Protein AF-A0A9W9YID2-F1 (afdb_monomer_lite)

Sequence (248 aa):
MGIVCSVDVNECVNVNECSGNGVCIDRINGFTCDETKSNFGCTIRVDKQFHPDFNDITSPFAVAFSSGVKRILRKYLVKVLWWFIKIIITRLFNGSVGIDFDMVFQPTSNVSNSSIVQVLKAGNGSKELEYLSIVGDISVTEQLPVTAQTTSPSPSSTAAPEESGKLETWVMVLIAAGGVVLVLLAIIVVLALKYRREIRSAKETLPFDDYWEMMAFNSGEMRAHLENVNGQGTNENGAAVRTHVRHA

Radius of gyration: 28.23 Å; chains: 1; bounding box: 62×52×93 Å

Structure (mmCIF, N/CA/C/O backbone):
data_AF-A0A9W9YID2-F1
#
_entry.id   AF-A0A9W9YID2-F1
#
loop_
_atom_site.group_PDB
_atom_site.id
_atom_site.type_symbol
_atom_site.label_atom_id
_atom_site.label_alt_id
_atom_site.label_comp_id
_atom_site.label_asym_id
_atom_site.label_entity_id
_atom_site.label_seq_id
_atom_site.pdbx_PDB_ins_code
_atom_site.Cartn_x
_atom_site.Cartn_y
_atom_site.Cartn_z
_atom_site.occupancy
_atom_site.B_iso_or_equiv
_atom_site.auth_seq_id
_atom_site.auth_comp_id
_atom_site.auth_asym_id
_atom_site.auth_atom_id
_atom_site.pdbx_PDB_model_num
ATOM 1 N N . MET A 1 1 ? 39.620 16.780 1.635 1.00 39.12 1 MET A N 1
ATOM 2 C CA . MET A 1 1 ? 38.580 16.324 2.578 1.00 39.12 1 MET A CA 1
ATOM 3 C C . MET A 1 1 ? 37.337 16.043 1.750 1.00 39.12 1 MET A C 1
ATOM 5 O O . MET A 1 1 ? 36.720 16.989 1.282 1.00 39.12 1 MET A O 1
ATOM 9 N N . GLY A 1 2 ? 37.065 14.777 1.431 1.00 45.66 2 GLY A N 1
ATOM 10 C CA . GLY A 1 2 ? 35.845 14.395 0.720 1.00 45.66 2 GLY A CA 1
ATOM 11 C C . GLY A 1 2 ? 34.726 14.225 1.737 1.00 45.66 2 GLY A C 1
ATOM 12 O O . GLY A 1 2 ? 34.886 13.454 2.680 1.00 45.66 2 GLY A O 1
ATOM 13 N N . ILE A 1 3 ? 33.631 14.962 1.579 1.00 49.38 3 ILE A N 1
ATOM 14 C CA . ILE A 1 3 ? 32.390 14.654 2.285 1.00 49.38 3 ILE A CA 1
ATOM 15 C C . ILE A 1 3 ? 31.875 13.388 1.606 1.00 49.38 3 ILE A C 1
ATOM 17 O O . ILE A 1 3 ? 31.403 13.441 0.473 1.00 49.38 3 ILE A O 1
ATOM 21 N N . VAL A 1 4 ? 32.045 12.237 2.253 1.00 55.75 4 VAL A N 1
ATOM 22 C CA . VAL A 1 4 ? 31.281 11.051 1.872 1.00 55.75 4 VAL A CA 1
ATOM 23 C C . VAL A 1 4 ? 29.855 11.368 2.294 1.00 55.75 4 VAL A C 1
ATOM 25 O O . VAL A 1 4 ? 29.503 11.240 3.463 1.00 55.75 4 VAL A O 1
ATOM 28 N N . CYS A 1 5 ? 29.051 11.877 1.363 1.00 59.28 5 CYS A N 1
ATOM 29 C CA . CYS A 1 5 ? 27.610 11.810 1.516 1.00 59.28 5 CYS A CA 1
ATOM 30 C C . CYS A 1 5 ? 27.280 10.322 1.435 1.00 59.28 5 CYS A C 1
ATOM 32 O O . CYS A 1 5 ? 27.154 9.782 0.336 1.00 59.28 5 CYS A O 1
ATOM 34 N N . SER A 1 6 ? 27.222 9.642 2.583 1.00 55.25 6 SER A N 1
ATOM 35 C CA . SER A 1 6 ? 26.460 8.403 2.664 1.00 55.25 6 SER A CA 1
ATOM 36 C C . SER A 1 6 ? 25.067 8.782 2.192 1.00 55.25 6 SER A C 1
ATOM 38 O O . SER A 1 6 ? 24.390 9.590 2.827 1.00 55.25 6 SER A O 1
ATOM 40 N N . VAL A 1 7 ? 24.704 8.322 0.998 1.00 58.34 7 VAL A N 1
ATOM 41 C CA . VAL A 1 7 ? 23.311 8.344 0.579 1.00 58.34 7 VAL A CA 1
ATOM 42 C C . VAL A 1 7 ? 22.549 7.612 1.669 1.00 58.34 7 VAL A C 1
ATOM 44 O O . VAL A 1 7 ? 22.951 6.517 2.054 1.00 58.34 7 VAL A O 1
ATOM 47 N N . ASP A 1 8 ? 21.536 8.269 2.219 1.00 62.22 8 ASP A N 1
ATOM 48 C CA . ASP A 1 8 ? 20.596 7.652 3.145 1.00 62.22 8 ASP A CA 1
ATOM 49 C C . ASP A 1 8 ? 19.952 6.485 2.387 1.00 62.22 8 ASP A C 1
ATOM 51 O O . ASP A 1 8 ? 19.185 6.685 1.439 1.00 62.22 8 ASP A O 1
ATOM 55 N N . VAL A 1 9 ? 20.423 5.273 2.672 1.00 65.50 9 VAL A N 1
ATOM 56 C CA . VAL A 1 9 ? 19.950 4.052 2.031 1.00 65.50 9 VAL A CA 1
ATOM 57 C C . VAL A 1 9 ? 18.787 3.606 2.877 1.00 65.50 9 VAL A C 1
ATOM 59 O O . VAL A 1 9 ? 18.989 3.292 4.036 1.00 65.50 9 VAL A O 1
ATOM 62 N N . ASN A 1 10 ? 17.595 3.534 2.296 1.00 66.06 10 ASN A N 1
ATOM 63 C CA . ASN A 1 10 ? 16.451 3.037 3.040 1.00 66.06 10 ASN A CA 1
ATOM 64 C C . ASN A 1 10 ? 16.661 1.556 3.397 1.00 66.06 10 ASN A C 1
ATOM 66 O O . ASN A 1 10 ? 16.405 0.668 2.572 1.00 66.06 10 ASN A O 1
ATOM 70 N N . GLU A 1 11 ? 17.129 1.275 4.614 1.00 76.12 11 GLU A N 1
ATOM 71 C CA . GLU A 1 11 ? 17.438 -0.091 5.032 1.00 76.12 11 GLU A CA 1
ATOM 72 C C . GLU A 1 11 ? 16.165 -0.933 5.172 1.00 76.12 11 GLU A C 1
ATOM 74 O O . GLU A 1 11 ? 16.212 -2.152 4.994 1.00 76.12 11 GLU A O 1
ATOM 79 N N . CYS A 1 12 ? 15.000 -0.298 5.348 1.00 75.06 12 CYS A N 1
ATOM 80 C CA . CYS A 1 12 ? 13.709 -0.985 5.374 1.00 75.06 12 CYS A CA 1
ATOM 81 C C . CYS A 1 12 ? 13.311 -1.626 4.033 1.00 75.06 12 CYS A C 1
ATOM 83 O O . CYS A 1 12 ? 12.344 -2.379 3.999 1.00 75.06 12 CYS A O 1
ATOM 85 N N . VAL A 1 13 ? 14.025 -1.366 2.929 1.00 65.19 13 VAL A N 1
ATOM 86 C CA . VAL A 1 13 ? 13.795 -2.074 1.651 1.00 65.19 13 VAL A CA 1
ATOM 87 C C . VAL A 1 13 ? 14.299 -3.520 1.711 1.00 65.19 13 VAL A C 1
ATOM 89 O O . VAL A 1 13 ? 13.714 -4.399 1.085 1.00 65.19 13 VAL A O 1
ATOM 92 N N . ASN A 1 14 ? 15.374 -3.770 2.465 1.00 60.16 14 ASN A N 1
ATOM 93 C CA . ASN A 1 14 ? 16.002 -5.092 2.574 1.00 60.16 14 ASN A CA 1
ATOM 94 C C . ASN A 1 14 ? 15.794 -5.739 3.953 1.00 60.16 14 ASN A C 1
ATOM 96 O O . ASN A 1 14 ? 16.052 -6.930 4.120 1.00 60.16 14 ASN A O 1
ATOM 100 N N . VAL A 1 15 ? 15.322 -4.973 4.939 1.00 65.06 15 VAL A N 1
ATOM 101 C CA . VAL A 1 15 ? 14.886 -5.488 6.239 1.00 65.06 15 VAL A CA 1
ATOM 102 C C . VAL A 1 15 ? 13.440 -5.954 6.105 1.00 65.06 15 VAL A C 1
ATOM 104 O O . VAL A 1 15 ? 12.504 -5.169 6.209 1.00 65.06 15 VAL A O 1
ATOM 107 N N . ASN A 1 16 ? 13.270 -7.252 5.870 1.00 56.03 16 ASN A N 1
ATOM 108 C CA . ASN A 1 16 ? 11.950 -7.881 5.837 1.00 56.03 16 ASN A CA 1
ATOM 109 C C . ASN A 1 16 ? 11.360 -8.079 7.244 1.00 56.03 16 ASN A C 1
ATOM 111 O O . ASN A 1 16 ? 10.163 -8.291 7.380 1.00 56.03 16 ASN A O 1
ATOM 115 N N . GLU A 1 17 ? 12.186 -8.038 8.298 1.00 62.03 17 GLU A N 1
ATOM 116 C CA . GLU A 1 17 ? 11.791 -8.580 9.597 1.00 62.03 17 GLU A CA 1
ATOM 117 C C . GLU A 1 17 ? 12.248 -7.722 10.780 1.00 62.03 17 GLU A C 1
ATOM 119 O O . GLU A 1 17 ? 13.309 -7.927 11.370 1.00 62.03 17 GLU A O 1
ATOM 124 N N . CYS A 1 18 ? 11.394 -6.781 11.183 1.00 67.19 18 CYS A N 1
ATOM 125 C CA . CYS A 1 18 ? 11.362 -6.381 12.586 1.00 67.19 18 CYS A CA 1
ATOM 126 C C . CYS A 1 18 ? 10.920 -7.576 13.438 1.00 67.19 18 CYS A C 1
ATOM 128 O O . CYS A 1 18 ? 10.049 -8.332 13.014 1.00 67.19 18 CYS A O 1
ATOM 130 N N . SER A 1 19 ? 11.503 -7.764 14.626 1.00 64.75 19 SER A N 1
ATOM 131 C CA . SER A 1 19 ? 11.071 -8.825 15.544 1.00 64.75 19 SER A CA 1
ATOM 132 C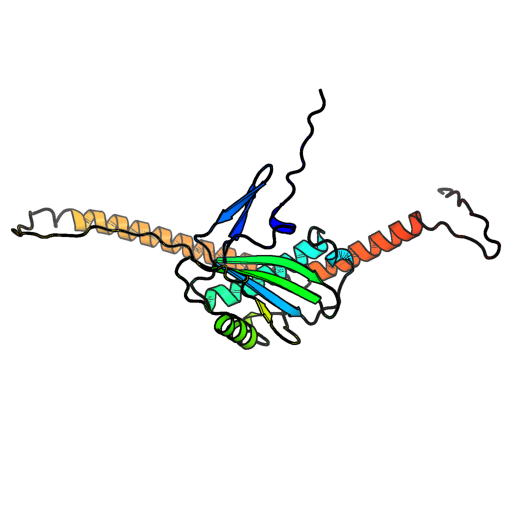 C . SER A 1 19 ? 9.562 -8.703 15.821 1.00 64.75 19 SER A C 1
ATOM 134 O O . SER A 1 19 ? 9.099 -7.665 16.291 1.00 64.75 19 SER A O 1
ATOM 136 N N . GLY A 1 20 ? 8.789 -9.751 15.514 1.00 64.62 20 GLY A N 1
ATOM 137 C CA . GLY A 1 20 ? 7.320 -9.733 15.591 1.00 64.62 20 GLY A CA 1
ATOM 138 C C . GLY A 1 20 ? 6.646 -8.994 14.422 1.00 64.62 20 GLY A C 1
ATOM 139 O O . GLY A 1 20 ? 7.200 -8.911 13.333 1.00 64.62 20 GLY A O 1
ATOM 140 N N . ASN A 1 21 ? 5.450 -8.436 14.650 1.00 67.12 21 ASN A N 1
ATOM 141 C CA . ASN A 1 21 ? 4.707 -7.651 13.646 1.00 67.12 21 ASN A CA 1
ATOM 142 C C . ASN A 1 21 ? 5.094 -6.152 13.675 1.00 67.12 21 ASN A C 1
ATOM 144 O O . ASN A 1 21 ? 4.271 -5.285 13.393 1.00 67.12 21 ASN A O 1
ATOM 148 N N . GLY A 1 22 ? 6.313 -5.810 14.103 1.00 72.12 22 GLY A N 1
ATOM 149 C CA . GLY A 1 22 ? 6.748 -4.417 14.248 1.00 72.12 22 GLY A CA 1
ATOM 150 C C . GLY A 1 22 ? 6.938 -3.696 12.908 1.00 72.12 22 GLY A C 1
ATOM 151 O O . GLY A 1 22 ? 7.185 -4.308 11.873 1.00 72.12 22 GLY A O 1
ATOM 152 N N . VAL A 1 23 ? 6.874 -2.362 12.916 1.00 80.75 23 VAL A N 1
ATOM 153 C CA . VAL A 1 23 ? 7.066 -1.549 11.699 1.00 80.75 23 VAL A CA 1
ATOM 154 C C . VAL A 1 23 ? 8.505 -1.052 11.600 1.00 80.75 23 VAL A C 1
ATOM 156 O O . VAL A 1 23 ? 8.972 -0.361 12.505 1.00 80.75 23 VAL A O 1
ATOM 159 N N . CYS A 1 24 ? 9.177 -1.317 10.477 1.00 81.06 24 CYS A N 1
ATOM 160 C CA . CYS A 1 24 ? 10.496 -0.747 10.198 1.00 81.06 24 CYS A CA 1
ATOM 161 C C . CYS A 1 24 ? 10.407 0.773 9.974 1.00 81.06 24 CYS A C 1
ATOM 163 O O . CYS A 1 24 ? 9.575 1.273 9.208 1.00 81.06 24 CYS A O 1
ATOM 165 N N . ILE A 1 25 ? 11.263 1.510 10.677 1.00 80.31 25 ILE A N 1
ATOM 166 C CA . ILE A 1 25 ? 11.462 2.951 10.562 1.00 80.31 25 ILE A CA 1
ATOM 167 C C . ILE A 1 25 ? 12.900 3.183 10.116 1.00 80.31 25 ILE A C 1
ATOM 169 O O . ILE A 1 25 ? 13.837 2.907 10.864 1.00 80.31 25 ILE A O 1
ATOM 173 N N . ASP A 1 26 ? 13.033 3.728 8.915 1.00 79.06 26 ASP A N 1
ATOM 174 C CA . ASP A 1 26 ? 14.296 4.155 8.330 1.00 79.06 26 ASP A CA 1
ATOM 175 C C . ASP A 1 26 ? 14.907 5.324 9.121 1.00 79.06 26 ASP A C 1
ATOM 177 O O . ASP A 1 26 ? 14.184 6.222 9.581 1.00 79.06 26 ASP A O 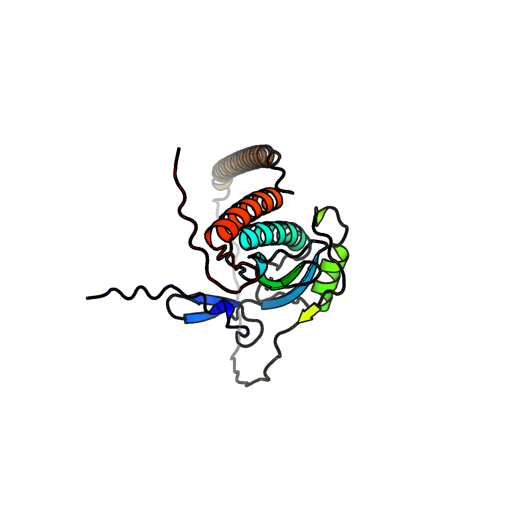1
ATOM 181 N N . ARG A 1 27 ? 16.225 5.311 9.321 1.00 78.44 27 ARG A N 1
ATOM 182 C CA . ARG A 1 27 ? 16.985 6.385 9.969 1.00 78.44 27 ARG A CA 1
ATOM 183 C C . ARG A 1 27 ? 18.299 6.599 9.227 1.00 78.44 27 ARG A C 1
ATOM 185 O O . ARG A 1 27 ? 18.831 5.724 8.568 1.00 78.44 27 ARG A O 1
ATOM 192 N N . ILE A 1 28 ? 18.901 7.756 9.479 1.00 76.75 28 ILE A N 1
ATOM 193 C CA . ILE A 1 28 ? 20.242 8.055 8.984 1.00 76.75 28 ILE A CA 1
ATOM 194 C C . ILE A 1 28 ? 21.234 7.019 9.543 1.00 76.75 28 ILE A C 1
ATOM 196 O O . ILE A 1 28 ? 21.504 7.013 10.749 1.00 76.75 28 ILE A O 1
ATOM 200 N N . ASN A 1 29 ? 21.809 6.204 8.653 1.00 66.31 29 ASN A N 1
ATOM 201 C CA . ASN A 1 29 ? 22.739 5.103 8.941 1.00 66.31 29 ASN A CA 1
ATOM 202 C C . ASN A 1 29 ? 22.137 3.925 9.742 1.00 66.31 29 ASN A C 1
ATOM 204 O O . ASN A 1 29 ? 22.824 3.363 10.605 1.00 66.31 29 ASN A O 1
ATOM 208 N N . GLY A 1 30 ? 20.880 3.547 9.500 1.00 71.88 30 GLY A N 1
ATOM 209 C CA . GLY A 1 30 ? 20.303 2.319 10.048 1.00 71.88 30 GLY A CA 1
ATOM 210 C C . GLY A 1 30 ? 18.792 2.382 10.246 1.00 71.88 30 GLY A C 1
ATOM 211 O O . GLY A 1 30 ? 18.142 3.374 9.969 1.00 71.88 30 GLY A O 1
ATOM 212 N N . PHE A 1 31 ? 18.209 1.345 10.846 1.00 81.88 31 PHE A N 1
ATOM 213 C CA . PHE A 1 31 ? 16.760 1.269 11.054 1.00 81.88 31 PHE A CA 1
ATOM 214 C C . PHE A 1 31 ? 16.381 1.097 12.530 1.00 81.88 31 PHE A C 1
ATOM 216 O O . PHE A 1 31 ? 17.193 0.768 13.396 1.00 81.88 31 PHE A O 1
ATOM 223 N N . THR A 1 32 ? 15.114 1.340 12.853 1.00 81.44 32 THR A N 1
ATOM 224 C CA . THR A 1 32 ? 14.510 1.008 14.151 1.00 81.44 32 THR A CA 1
ATOM 225 C C . THR A 1 32 ? 13.176 0.321 13.938 1.00 81.44 32 THR A C 1
ATOM 227 O O . THR A 1 32 ? 12.448 0.659 13.012 1.00 81.44 32 THR A O 1
ATOM 230 N N . CYS A 1 33 ? 12.828 -0.605 14.824 1.00 81.94 33 CYS A N 1
ATOM 231 C CA . CYS A 1 33 ? 11.531 -1.263 14.815 1.00 81.94 33 CYS A CA 1
ATOM 232 C C . CYS A 1 33 ? 10.574 -0.596 15.798 1.00 81.94 33 CYS A C 1
ATOM 234 O O . CYS A 1 33 ? 10.897 -0.397 16.967 1.00 81.94 33 CYS A O 1
ATOM 236 N N . ASP A 1 34 ? 9.392 -0.239 15.311 1.00 82.25 34 ASP A N 1
ATOM 237 C CA . ASP A 1 34 ? 8.289 0.240 16.130 1.00 82.25 34 ASP A CA 1
ATOM 238 C C . ASP A 1 34 ? 7.355 -0.924 16.458 1.00 82.25 34 ASP A C 1
ATOM 240 O O . ASP A 1 34 ? 6.473 -1.285 15.675 1.00 82.25 34 ASP A O 1
ATOM 244 N N . GLU A 1 35 ? 7.584 -1.509 17.630 1.00 78.00 35 GLU A N 1
ATOM 245 C CA . GLU A 1 35 ? 6.819 -2.631 18.184 1.00 78.00 35 GLU A CA 1
ATOM 246 C C . GLU A 1 35 ? 5.439 -2.202 18.708 1.00 78.00 35 GLU A C 1
ATOM 248 O O . GLU A 1 35 ? 4.601 -3.040 19.030 1.00 78.00 35 GLU A O 1
ATOM 253 N N . THR A 1 36 ? 5.154 -0.894 18.760 1.00 79.12 36 THR A N 1
ATOM 254 C CA . THR A 1 36 ? 3.819 -0.383 19.108 1.00 79.12 36 THR A CA 1
ATOM 255 C C . THR A 1 36 ? 2.861 -0.410 17.919 1.00 79.12 36 THR A C 1
ATOM 257 O O . THR A 1 36 ? 1.772 0.148 17.979 1.00 79.12 36 THR A O 1
ATOM 260 N N . LYS A 1 37 ? 3.244 -1.021 16.802 1.00 83.19 37 LYS A N 1
ATOM 261 C CA . LYS A 1 37 ? 2.409 -1.158 15.611 1.00 83.19 37 LYS A CA 1
ATOM 262 C C . LYS A 1 37 ? 2.436 -2.597 15.139 1.00 83.19 37 LYS A C 1
ATOM 264 O O . LYS A 1 37 ? 3.350 -3.345 15.465 1.00 83.19 37 LYS A O 1
ATOM 269 N N . SER A 1 38 ? 1.426 -2.948 14.354 1.00 82.94 38 SER A N 1
ATOM 270 C CA . SER A 1 38 ? 1.342 -4.249 13.697 1.00 82.94 38 SER A CA 1
ATOM 271 C C . SER A 1 38 ? 1.372 -4.066 12.183 1.00 82.94 38 SER A C 1
ATOM 273 O O . SER A 1 38 ? 0.568 -3.287 11.661 1.00 82.94 38 SER A O 1
ATOM 275 N N . ASN A 1 39 ? 2.281 -4.745 11.483 1.00 85.12 39 ASN A N 1
ATOM 276 C CA . ASN A 1 39 ? 2.303 -4.859 10.027 1.00 85.12 39 ASN A CA 1
ATOM 277 C C . ASN A 1 39 ? 1.778 -6.234 9.583 1.00 85.12 39 ASN A C 1
ATOM 279 O O . ASN A 1 39 ? 2.005 -7.247 10.235 1.00 85.12 39 ASN A O 1
ATOM 283 N N . PHE A 1 40 ? 1.062 -6.259 8.463 1.00 86.56 40 PHE A N 1
ATOM 284 C CA . PHE A 1 40 ? 0.636 -7.492 7.804 1.00 86.56 40 PHE A CA 1
ATOM 285 C C . PHE A 1 40 ? 1.037 -7.426 6.338 1.00 86.56 40 PHE A C 1
ATOM 287 O O . PHE A 1 40 ? 0.549 -6.551 5.611 1.00 86.56 40 PHE A O 1
ATOM 294 N N . GLY A 1 41 ? 1.900 -8.351 5.920 1.00 87.69 41 GLY A N 1
ATOM 295 C CA . GLY A 1 41 ? 2.333 -8.471 4.536 1.00 87.69 41 GLY A CA 1
ATOM 296 C C . GLY A 1 41 ? 1.197 -9.010 3.679 1.00 87.69 41 GLY A C 1
ATOM 297 O O . GLY A 1 41 ? 0.642 -10.073 3.955 1.00 87.69 41 GLY A O 1
ATOM 298 N N . CYS A 1 42 ? 0.828 -8.263 2.649 1.00 90.00 42 CYS A N 1
ATOM 299 C CA . CYS A 1 42 ? -0.258 -8.581 1.739 1.00 90.00 42 CYS A CA 1
ATOM 300 C C . CYS A 1 42 ? 0.271 -8.668 0.311 1.00 90.00 42 CYS A C 1
ATOM 302 O O . CYS A 1 42 ? 1.023 -7.806 -0.139 1.00 90.00 42 CYS A O 1
ATOM 304 N N . THR A 1 43 ? -0.205 -9.664 -0.427 1.00 92.31 43 THR A N 1
ATOM 305 C CA . THR A 1 43 ? 0.067 -9.808 -1.856 1.00 92.31 43 THR A CA 1
ATOM 306 C C . THR A 1 43 ? -1.250 -9.829 -2.615 1.00 92.31 43 THR A C 1
ATOM 308 O O . THR A 1 43 ? -2.123 -10.660 -2.344 1.00 92.31 43 THR A O 1
ATOM 311 N N . ILE A 1 44 ? -1.384 -8.929 -3.590 1.00 92.50 44 ILE A N 1
ATOM 312 C CA . ILE A 1 44 ? -2.493 -8.910 -4.554 1.00 92.50 44 ILE A CA 1
ATOM 313 C C . ILE A 1 44 ? -1.947 -8.868 -5.979 1.00 92.50 44 ILE A C 1
ATOM 315 O O . ILE A 1 44 ? -0.816 -8.446 -6.214 1.00 92.50 44 ILE A O 1
ATOM 319 N N . ARG A 1 45 ? -2.770 -9.257 -6.950 1.00 91.94 45 ARG A N 1
ATOM 320 C CA . ARG A 1 45 ? -2.534 -8.966 -8.367 1.00 91.94 45 ARG A CA 1
ATOM 321 C C . ARG A 1 45 ? -3.660 -8.107 -8.899 1.00 91.94 45 ARG A C 1
ATOM 323 O O . ARG A 1 45 ? -4.794 -8.241 -8.447 1.00 91.94 45 ARG A O 1
ATOM 330 N N . VAL A 1 46 ? -3.353 -7.237 -9.850 1.00 91.12 46 VAL A N 1
ATOM 331 C CA . VAL A 1 46 ? -4.351 -6.371 -10.483 1.00 91.12 46 VAL A CA 1
ATOM 332 C C . VAL A 1 46 ? -4.353 -6.542 -11.991 1.00 91.12 46 VAL A C 1
ATOM 334 O O . VAL A 1 46 ? -3.313 -6.847 -12.574 1.00 91.12 46 VAL A O 1
ATOM 337 N N . ASP A 1 47 ? -5.513 -6.342 -12.622 1.00 88.81 47 ASP A N 1
ATOM 338 C CA . ASP A 1 47 ? -5.682 -6.505 -14.073 1.00 88.81 47 ASP A CA 1
ATOM 339 C C . ASP A 1 47 ? -5.052 -5.335 -14.847 1.00 88.81 47 ASP A C 1
ATOM 341 O O . ASP A 1 47 ? -5.709 -4.384 -15.294 1.00 88.81 47 ASP A O 1
ATOM 345 N N . LYS A 1 48 ? -3.721 -5.350 -14.886 1.00 86.31 48 LYS A N 1
ATOM 346 C CA . LYS A 1 48 ? -2.865 -4.386 -15.570 1.00 86.31 48 LYS A CA 1
ATOM 347 C C . LYS A 1 48 ? -1.678 -5.112 -16.186 1.00 86.31 48 LYS A C 1
ATOM 349 O O . LYS A 1 48 ? -1.190 -6.108 -15.645 1.00 86.31 48 LYS A O 1
ATOM 354 N N . GLN A 1 49 ? -1.205 -4.575 -17.306 1.00 88.56 49 GLN A N 1
ATOM 355 C CA . GLN A 1 49 ? 0.010 -5.041 -17.964 1.00 88.56 49 GLN A CA 1
ATOM 356 C C . GLN A 1 49 ? 1.239 -4.590 -17.170 1.00 88.56 49 GLN A C 1
ATOM 358 O O . GLN A 1 49 ? 1.317 -3.445 -16.722 1.00 88.56 49 GLN A O 1
ATOM 363 N N . PHE A 1 50 ? 2.193 -5.499 -16.980 1.00 89.94 50 PHE A N 1
ATOM 364 C CA . PHE A 1 50 ? 3.427 -5.203 -16.263 1.00 89.94 50 PHE A CA 1
ATOM 365 C C . PHE A 1 50 ? 4.385 -4.376 -17.126 1.00 89.94 50 PHE A C 1
ATOM 367 O O . PHE A 1 50 ? 4.706 -4.764 -18.247 1.00 89.94 50 PHE A O 1
ATOM 374 N N . HIS A 1 51 ? 4.870 -3.259 -16.583 1.00 90.75 51 HIS A N 1
ATOM 375 C CA . HIS A 1 51 ? 5.857 -2.396 -17.229 1.00 90.75 51 HIS A CA 1
ATOM 376 C C . HIS A 1 51 ? 7.261 -2.660 -16.654 1.00 90.75 51 HIS A C 1
ATOM 378 O O . HIS A 1 51 ? 7.382 -2.810 -15.438 1.00 90.75 51 HIS A O 1
ATOM 384 N N . PRO A 1 52 ? 8.339 -2.676 -17.463 1.00 89.62 52 PRO A N 1
ATOM 385 C CA . PRO A 1 52 ? 9.698 -2.942 -16.974 1.00 89.62 52 PRO A CA 1
ATOM 386 C C . PRO A 1 52 ? 10.180 -1.954 -15.903 1.00 89.62 52 PRO A C 1
ATOM 388 O O . PRO A 1 52 ? 10.954 -2.346 -15.033 1.00 89.62 52 PRO A O 1
ATOM 391 N N . ASP A 1 53 ? 9.691 -0.710 -15.916 1.00 88.69 53 ASP A N 1
ATOM 392 C CA . ASP A 1 53 ? 10.032 0.299 -14.898 1.00 88.69 53 ASP A CA 1
ATOM 393 C C . ASP A 1 53 ? 9.533 -0.081 -13.491 1.00 88.69 53 ASP A C 1
ATOM 395 O O . ASP A 1 53 ? 9.991 0.485 -12.505 1.00 88.69 53 ASP A O 1
ATOM 399 N N . PHE A 1 54 ? 8.637 -1.066 -13.364 1.00 90.94 54 PHE A N 1
ATOM 400 C CA . PHE A 1 54 ? 8.239 -1.624 -12.070 1.00 90.94 54 PHE A CA 1
ATOM 401 C C . PHE A 1 54 ? 9.320 -2.481 -11.405 1.00 90.94 54 PHE A C 1
ATOM 403 O O . PHE A 1 54 ? 9.225 -2.722 -10.203 1.00 90.94 54 PHE A O 1
ATOM 410 N N . ASN A 1 55 ? 10.356 -2.903 -12.141 1.00 89.12 55 ASN A N 1
ATOM 411 C CA . ASN A 1 55 ? 11.515 -3.575 -11.546 1.00 89.12 55 ASN A CA 1
ATOM 412 C C . ASN A 1 55 ? 12.300 -2.647 -10.605 1.00 89.12 55 ASN A C 1
ATOM 414 O O . ASN A 1 55 ? 12.998 -3.129 -9.718 1.00 89.12 55 ASN A O 1
ATOM 418 N N . ASP A 1 56 ? 12.169 -1.332 -10.788 1.00 87.69 56 ASP A N 1
ATOM 419 C CA . ASP A 1 56 ? 12.654 -0.320 -9.860 1.00 87.69 56 ASP A CA 1
ATOM 420 C C . ASP A 1 56 ? 11.456 0.406 -9.238 1.00 87.69 56 ASP A C 1
ATOM 422 O O . ASP A 1 56 ? 10.864 1.307 -9.834 1.00 87.69 56 ASP A O 1
ATOM 426 N N . ILE A 1 57 ? 11.096 0.023 -8.009 1.00 84.75 57 ILE A N 1
ATOM 427 C CA . ILE A 1 57 ? 9.973 0.627 -7.277 1.00 84.75 57 ILE A CA 1
ATOM 428 C C . ILE A 1 57 ? 10.171 2.129 -7.003 1.00 84.75 57 ILE A C 1
ATOM 430 O O . ILE A 1 57 ? 9.201 2.840 -6.730 1.00 84.75 57 ILE A O 1
ATOM 434 N N . THR A 1 58 ? 11.410 2.622 -7.085 1.00 85.50 58 THR A N 1
ATOM 435 C CA . THR A 1 58 ? 11.742 4.040 -6.909 1.00 85.50 58 THR A CA 1
ATOM 436 C C . THR A 1 58 ? 11.618 4.845 -8.201 1.00 85.50 58 THR A C 1
ATOM 438 O O . THR A 1 58 ? 11.623 6.077 -8.151 1.00 85.50 58 THR A O 1
ATOM 441 N N . SER A 1 59 ? 11.435 4.180 -9.349 1.00 85.19 59 SER A N 1
ATOM 442 C CA . SER A 1 59 ? 11.254 4.857 -10.630 1.00 85.19 59 SER A CA 1
ATOM 443 C C . SER A 1 59 ? 10.030 5.787 -10.592 1.00 85.19 59 SER A C 1
ATOM 445 O O . SER A 1 59 ? 9.016 5.460 -9.961 1.00 85.19 59 SER A O 1
ATOM 447 N N . PRO A 1 60 ? 10.055 6.939 -11.291 1.00 85.25 60 PRO A N 1
ATOM 448 C CA . PRO A 1 60 ? 8.919 7.865 -11.311 1.00 85.25 60 PRO A CA 1
ATOM 449 C C . PRO A 1 60 ? 7.607 7.185 -11.723 1.00 85.25 60 PRO A C 1
ATOM 451 O O . PRO A 1 60 ? 6.541 7.478 -11.176 1.00 85.25 60 PRO A O 1
ATOM 454 N N . PHE A 1 61 ? 7.705 6.228 -12.648 1.00 84.12 61 PHE A N 1
ATOM 455 C CA . PHE A 1 61 ? 6.587 5.431 -13.124 1.00 84.12 61 PHE A CA 1
ATOM 456 C C . PHE A 1 61 ? 6.011 4.524 -12.027 1.00 84.12 61 PHE A C 1
ATOM 458 O O . PHE A 1 61 ? 4.811 4.579 -11.734 1.00 84.12 61 PHE A O 1
ATOM 465 N N . ALA A 1 62 ? 6.863 3.735 -11.363 1.00 86.19 62 ALA A N 1
ATOM 466 C CA . ALA A 1 62 ? 6.452 2.857 -10.273 1.00 86.19 62 ALA A CA 1
ATOM 467 C C . ALA A 1 62 ? 5.887 3.640 -9.081 1.00 86.19 62 ALA A C 1
ATOM 469 O O . ALA A 1 62 ? 4.889 3.222 -8.486 1.00 86.19 62 ALA A O 1
ATOM 470 N N . VAL A 1 63 ? 6.466 4.800 -8.760 1.00 85.38 63 VAL A N 1
ATOM 471 C CA . VAL A 1 63 ? 5.995 5.692 -7.692 1.00 85.38 63 VAL A CA 1
ATOM 472 C C . VAL A 1 63 ? 4.609 6.253 -8.008 1.00 85.38 63 VAL A C 1
ATOM 474 O O . VAL A 1 63 ? 3.738 6.252 -7.132 1.00 85.38 63 VAL A O 1
ATOM 477 N N . ALA A 1 64 ? 4.369 6.696 -9.245 1.00 86.25 64 ALA A N 1
ATOM 478 C CA . ALA A 1 64 ? 3.071 7.219 -9.663 1.00 86.25 64 ALA A CA 1
ATOM 479 C C . ALA A 1 64 ? 1.974 6.148 -9.584 1.00 86.25 64 ALA A C 1
ATOM 481 O O . ALA A 1 64 ? 0.928 6.380 -8.967 1.00 86.25 64 ALA A O 1
ATOM 482 N N . PHE A 1 65 ? 2.246 4.957 -10.122 1.00 89.44 65 PHE A N 1
ATOM 483 C CA . PHE A 1 65 ? 1.349 3.807 -10.022 1.00 89.44 65 PHE A CA 1
ATOM 484 C C . PHE A 1 65 ? 1.071 3.438 -8.555 1.00 89.44 65 PHE A C 1
ATOM 486 O O . PHE A 1 65 ? -0.082 3.386 -8.119 1.00 89.44 65 PHE A O 1
ATOM 493 N N . SER A 1 66 ? 2.131 3.280 -7.758 1.00 89.81 66 SER A N 1
ATOM 494 C CA . SER A 1 66 ? 2.057 2.952 -6.330 1.00 89.81 66 SER A CA 1
ATOM 495 C C . SER A 1 66 ? 1.249 3.977 -5.536 1.00 89.81 66 SER A C 1
ATOM 497 O O . SER A 1 66 ? 0.503 3.615 -4.628 1.00 89.81 66 SER A O 1
ATOM 499 N N . SER A 1 67 ? 1.374 5.265 -5.861 1.00 87.38 67 SER A N 1
ATOM 500 C CA . SER A 1 67 ? 0.608 6.342 -5.228 1.00 87.38 67 SER A CA 1
ATOM 501 C C . SER A 1 67 ? -0.890 6.220 -5.519 1.00 87.38 67 SER A C 1
ATOM 503 O O . SER A 1 67 ? -1.707 6.329 -4.599 1.00 87.38 67 SER A O 1
ATOM 505 N N . GLY A 1 68 ? -1.256 5.917 -6.770 1.00 88.31 68 GLY A N 1
ATOM 506 C CA . GLY A 1 68 ? -2.641 5.656 -7.168 1.00 88.31 68 GLY A CA 1
ATOM 507 C C . GLY A 1 68 ? -3.248 4.483 -6.397 1.00 88.31 68 GLY A C 1
ATOM 508 O O . GLY A 1 68 ? -4.277 4.640 -5.735 1.00 88.31 68 GLY A O 1
ATOM 509 N N . VAL A 1 69 ? -2.548 3.345 -6.377 1.00 90.94 69 VAL A N 1
ATOM 510 C CA . VAL A 1 69 ? -2.966 2.146 -5.633 1.00 90.94 69 VAL A CA 1
ATOM 511 C C . VAL A 1 69 ? -3.106 2.440 -4.135 1.00 90.94 69 VAL A C 1
ATOM 513 O O . VAL A 1 69 ? -4.156 2.169 -3.546 1.00 90.94 69 VAL A O 1
ATOM 516 N N . LYS A 1 70 ? -2.091 3.063 -3.513 1.00 90.12 70 LYS A N 1
ATOM 517 C CA . LYS A 1 70 ? -2.119 3.457 -2.092 1.00 90.12 70 LYS A CA 1
ATOM 518 C C . LYS A 1 70 ? -3.319 4.342 -1.781 1.00 90.12 70 LYS A C 1
ATOM 520 O O . LYS A 1 70 ? -3.953 4.160 -0.745 1.00 90.12 70 LYS A O 1
ATOM 525 N N . ARG A 1 71 ? -3.633 5.304 -2.652 1.00 89.31 71 ARG A N 1
ATOM 526 C CA . ARG A 1 71 ? -4.744 6.247 -2.469 1.00 89.31 71 ARG A CA 1
ATOM 527 C C . ARG A 1 71 ? -6.093 5.531 -2.462 1.00 89.31 71 ARG A C 1
ATOM 529 O O . ARG A 1 71 ? -6.888 5.776 -1.554 1.00 89.31 71 ARG A O 1
ATOM 536 N N . ILE A 1 72 ? -6.327 4.663 -3.443 1.00 89.19 72 ILE A N 1
ATOM 537 C CA . ILE A 1 72 ? -7.584 3.921 -3.598 1.00 89.19 72 ILE A CA 1
ATOM 538 C C . ILE A 1 72 ? -7.777 2.958 -2.432 1.00 89.19 72 ILE A C 1
ATOM 540 O O . ILE A 1 72 ? -8.773 3.046 -1.713 1.00 89.19 72 ILE A O 1
ATOM 544 N N . LEU A 1 73 ? -6.780 2.108 -2.173 1.00 90.94 73 LEU A N 1
ATOM 545 C CA . LEU A 1 73 ? -6.852 1.147 -1.079 1.00 90.94 73 LEU A CA 1
ATOM 546 C C . LEU A 1 73 ? -7.029 1.858 0.261 1.00 90.94 73 LEU A C 1
ATOM 548 O O . LEU A 1 73 ? -7.923 1.505 1.020 1.00 90.94 73 LEU A O 1
ATOM 552 N N . ARG A 1 74 ? -6.262 2.919 0.543 1.00 90.94 74 ARG A N 1
ATOM 553 C CA . ARG A 1 74 ? -6.425 3.694 1.781 1.00 90.94 74 ARG A CA 1
ATOM 554 C C . ARG A 1 74 ? -7.845 4.229 1.937 1.00 90.94 74 ARG A C 1
ATOM 556 O O . ARG A 1 74 ? -8.384 4.142 3.034 1.00 90.94 74 ARG A O 1
ATOM 563 N N . LYS A 1 75 ? -8.437 4.792 0.878 1.00 88.44 75 LYS A N 1
ATOM 564 C CA . LYS A 1 75 ? -9.795 5.364 0.903 1.00 88.44 75 LYS A CA 1
ATOM 565 C C . LYS A 1 75 ? -10.842 4.314 1.274 1.00 88.44 75 LYS A C 1
ATOM 567 O O . LYS A 1 75 ? -11.740 4.617 2.058 1.00 88.44 75 LYS A O 1
ATOM 572 N N . TYR A 1 76 ? -10.708 3.105 0.743 1.00 90.12 76 TYR A N 1
ATOM 573 C CA . TYR A 1 76 ? -11.567 1.981 1.092 1.00 90.12 76 TYR A CA 1
ATOM 574 C C . TYR A 1 76 ? -11.297 1.479 2.521 1.00 90.12 76 TYR A C 1
ATOM 576 O O . TYR A 1 76 ? -12.207 1.388 3.343 1.00 90.12 76 TYR A O 1
ATOM 584 N N . LEU A 1 77 ? -10.034 1.231 2.859 1.00 90.38 77 LEU A N 1
ATOM 585 C CA . LEU A 1 77 ? -9.643 0.583 4.108 1.00 90.38 77 LEU A CA 1
ATOM 586 C C . LEU A 1 77 ? -9.936 1.424 5.346 1.00 90.38 77 LEU A C 1
ATOM 588 O O . LEU A 1 77 ? -10.380 0.862 6.334 1.00 90.38 77 LEU A O 1
ATOM 592 N N . VAL A 1 78 ? -9.788 2.752 5.309 1.00 89.69 78 VAL A N 1
ATOM 593 C CA . VAL A 1 78 ? -10.160 3.595 6.467 1.00 89.69 78 VAL A CA 1
ATOM 594 C C . VAL A 1 78 ? -11.660 3.552 6.778 1.00 89.69 78 VAL A C 1
ATOM 596 O O . VAL A 1 78 ? -12.054 3.825 7.909 1.00 89.69 78 VAL A O 1
ATOM 599 N N . LYS A 1 79 ? -12.509 3.228 5.790 1.00 87.00 79 LYS A N 1
ATOM 600 C CA . LYS A 1 79 ? -13.958 3.087 5.999 1.00 87.00 79 LYS A CA 1
ATOM 601 C C . LYS A 1 79 ? -14.298 1.768 6.685 1.00 87.00 79 LYS A C 1
ATOM 603 O O . LYS A 1 79 ? -15.220 1.732 7.492 1.00 87.00 79 LYS A O 1
ATOM 608 N N . VAL A 1 80 ? -13.573 0.704 6.341 1.00 86.50 80 VAL A N 1
ATOM 609 C CA . VAL A 1 80 ? -13.880 -0.663 6.784 1.00 86.50 80 VAL A CA 1
ATOM 610 C C . VAL A 1 80 ? -13.073 -1.067 8.023 1.00 86.50 80 VAL A C 1
ATOM 612 O O . VAL A 1 80 ? -13.575 -1.785 8.880 1.00 86.50 80 VAL A O 1
ATOM 615 N N . LEU A 1 81 ? -11.840 -0.577 8.153 1.00 87.38 81 LEU A N 1
ATOM 616 C CA . LEU A 1 81 ? -10.893 -0.897 9.219 1.00 87.38 81 LEU A CA 1
ATOM 617 C C . LEU A 1 81 ? -10.503 0.382 9.970 1.00 87.38 81 LEU A C 1
ATOM 619 O O . LEU A 1 81 ? -9.636 1.136 9.539 1.00 87.38 81 LEU A O 1
ATOM 623 N N . TRP A 1 82 ? -11.108 0.625 11.133 1.00 82.19 82 TRP A N 1
ATOM 624 C CA . TRP A 1 82 ? -10.849 1.844 11.919 1.00 82.19 82 TRP A CA 1
ATOM 625 C C . TRP A 1 82 ? -9.422 1.951 12.470 1.00 82.19 82 TRP A C 1
ATOM 627 O O . TRP A 1 82 ? -8.908 3.052 12.651 1.00 82.19 82 TRP A O 1
ATOM 637 N N . TRP A 1 83 ? -8.770 0.817 12.719 1.00 84.00 83 TRP A N 1
ATOM 638 C CA . TRP A 1 83 ? -7.412 0.761 13.269 1.00 84.00 83 TRP A CA 1
ATOM 639 C C . TRP A 1 83 ? -6.317 0.880 12.207 1.00 84.00 83 TRP A C 1
ATOM 641 O O . TRP A 1 83 ? -5.135 0.889 12.545 1.00 84.00 83 TRP A O 1
ATOM 651 N N . PHE A 1 84 ? -6.701 0.942 10.932 1.00 89.06 84 PHE A N 1
ATOM 652 C CA . PHE A 1 84 ? -5.778 1.053 9.817 1.00 89.06 84 PHE A CA 1
ATOM 653 C C . PHE A 1 84 ? -5.080 2.419 9.818 1.00 89.06 84 PHE A C 1
ATOM 655 O O . PHE A 1 84 ? -5.722 3.468 9.889 1.00 89.06 84 PHE A O 1
ATOM 662 N N . ILE A 1 85 ? -3.753 2.408 9.698 1.00 86.62 85 ILE A N 1
ATOM 663 C CA . ILE A 1 85 ? -2.921 3.614 9.683 1.00 86.62 85 ILE A CA 1
ATOM 664 C C . ILE A 1 85 ? -2.500 3.947 8.250 1.00 86.62 85 ILE A C 1
ATOM 666 O O . ILE A 1 85 ? -2.772 5.045 7.752 1.00 86.62 85 ILE A O 1
ATOM 670 N N . LYS A 1 86 ? -1.790 3.023 7.591 1.00 87.94 86 LYS A N 1
ATOM 671 C CA . LYS A 1 86 ? -1.191 3.249 6.267 1.00 87.94 86 LYS A CA 1
ATOM 672 C C . LYS A 1 86 ? -0.884 1.946 5.529 1.00 87.94 86 LYS A C 1
ATOM 674 O O . LYS A 1 86 ? -0.816 0.884 6.136 1.00 87.94 86 LYS A O 1
ATOM 679 N N . ILE A 1 87 ? -0.651 2.081 4.222 1.00 89.25 87 ILE A N 1
ATOM 680 C CA . ILE A 1 87 ? -0.093 1.043 3.347 1.00 89.25 87 ILE A CA 1
ATOM 681 C C . ILE A 1 87 ? 1.329 1.426 2.944 1.00 89.25 87 ILE A C 1
ATOM 683 O O . ILE A 1 87 ? 1.580 2.582 2.582 1.00 89.25 87 ILE A O 1
ATOM 687 N N . ILE A 1 88 ? 2.226 0.447 2.937 1.00 87.31 88 ILE A N 1
ATOM 688 C CA . ILE A 1 88 ? 3.583 0.554 2.399 1.00 87.31 88 ILE A CA 1
ATOM 689 C C . ILE A 1 88 ? 3.697 -0.459 1.259 1.00 87.31 88 ILE A C 1
ATOM 691 O O . ILE A 1 88 ? 3.617 -1.644 1.511 1.00 87.31 88 ILE A O 1
ATOM 695 N N . ILE A 1 89 ? 3.845 -0.013 0.010 1.00 89.00 89 ILE A N 1
ATOM 696 C CA . ILE A 1 89 ? 4.115 -0.936 -1.109 1.00 89.00 89 ILE A CA 1
ATOM 697 C C . ILE A 1 89 ? 5.613 -1.219 -1.097 1.00 89.00 89 ILE A C 1
ATOM 699 O O . ILE A 1 89 ? 6.390 -0.262 -1.103 1.00 89.00 89 ILE A O 1
ATOM 703 N N . THR A 1 90 ? 5.979 -2.496 -1.059 1.00 87.62 90 THR A N 1
ATOM 704 C CA . THR A 1 90 ? 7.361 -2.973 -0.925 1.00 87.62 90 THR A CA 1
ATOM 705 C C . THR A 1 90 ? 7.904 -3.509 -2.242 1.00 87.62 90 THR A C 1
ATOM 707 O O . THR A 1 90 ? 9.083 -3.323 -2.534 1.00 87.62 90 THR A O 1
ATOM 710 N N . ARG A 1 91 ? 7.053 -4.115 -3.081 1.00 89.88 91 ARG A N 1
ATOM 711 C CA . ARG A 1 91 ? 7.476 -4.668 -4.372 1.00 89.88 91 ARG A CA 1
ATOM 712 C C . ARG A 1 91 ? 6.359 -4.663 -5.407 1.00 89.88 91 ARG A C 1
ATOM 714 O O . ARG A 1 91 ? 5.198 -4.922 -5.095 1.00 89.88 91 ARG A O 1
ATOM 721 N N . LEU A 1 92 ? 6.747 -4.423 -6.657 1.00 92.50 92 LEU A N 1
ATOM 722 C CA . LEU A 1 92 ? 5.939 -4.688 -7.843 1.00 92.50 92 LEU A CA 1
ATOM 723 C C . LEU A 1 92 ? 6.601 -5.823 -8.628 1.00 92.50 92 LEU A C 1
ATOM 725 O O . LEU A 1 92 ? 7.820 -5.828 -8.784 1.00 92.50 92 LEU A O 1
ATOM 729 N N . PHE A 1 93 ? 5.832 -6.806 -9.092 1.00 92.12 93 PHE A N 1
ATOM 730 C CA . PHE A 1 93 ? 6.402 -7.983 -9.754 1.00 92.12 93 PHE A CA 1
ATOM 731 C C . PHE A 1 93 ? 5.549 -8.499 -10.916 1.00 92.12 93 PHE A C 1
ATOM 733 O O . PHE A 1 93 ? 4.384 -8.129 -11.093 1.00 92.12 93 PHE A O 1
ATOM 740 N N . ASN A 1 94 ? 6.187 -9.322 -11.745 1.00 88.38 94 ASN A N 1
ATOM 741 C CA . ASN A 1 94 ? 5.711 -9.707 -13.068 1.00 88.38 94 ASN A CA 1
ATOM 742 C C . ASN A 1 94 ? 4.502 -10.672 -13.065 1.00 88.38 94 ASN A C 1
ATOM 744 O O . ASN A 1 94 ? 4.217 -11.384 -12.099 1.00 88.38 94 ASN A O 1
ATOM 748 N N . GLY A 1 95 ? 3.791 -10.678 -14.200 1.00 81.44 95 GLY A N 1
ATOM 749 C CA . GLY A 1 95 ? 2.466 -11.282 -14.400 1.00 81.44 95 GLY A CA 1
ATOM 750 C C . GLY A 1 95 ? 1.436 -10.205 -14.772 1.00 81.44 95 GLY A C 1
ATOM 751 O O . GLY A 1 95 ? 1.817 -9.141 -15.259 1.00 81.44 95 GLY A O 1
ATOM 752 N N . SER A 1 96 ? 0.147 -10.427 -14.486 1.00 84.12 96 SER A N 1
ATOM 753 C CA . SER A 1 96 ? -0.722 -9.293 -14.120 1.00 84.12 96 SER A CA 1
ATOM 754 C C . SER A 1 96 ? -0.047 -8.569 -12.952 1.00 84.12 96 SER A C 1
ATOM 756 O O . SER A 1 96 ? 0.483 -9.261 -12.079 1.00 84.12 96 SER A O 1
ATOM 758 N N . VAL A 1 97 ? -0.009 -7.231 -12.947 1.00 91.88 97 VAL A N 1
ATOM 759 C CA . VAL A 1 97 ? 0.819 -6.457 -11.998 1.00 91.88 97 VAL A CA 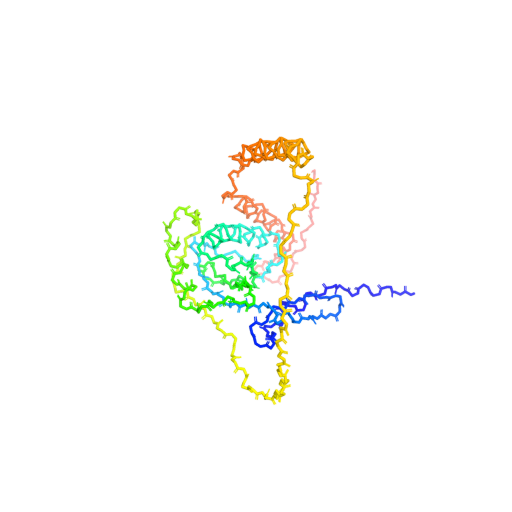1
ATOM 760 C C . VAL A 1 97 ? 0.609 -6.947 -10.562 1.00 91.88 97 VAL A C 1
ATOM 762 O O . VAL A 1 97 ? -0.457 -6.757 -9.974 1.00 91.88 97 VAL A O 1
ATOM 765 N N . GLY A 1 98 ? 1.628 -7.618 -10.023 1.00 91.94 98 GLY A N 1
ATOM 766 C CA . GLY A 1 98 ? 1.664 -8.095 -8.649 1.00 91.94 98 GLY A CA 1
ATOM 767 C C . GLY A 1 98 ? 2.141 -6.990 -7.723 1.00 91.94 98 GLY A C 1
ATOM 768 O O . GLY A 1 98 ? 3.052 -6.244 -8.078 1.00 91.94 98 GLY A O 1
ATOM 769 N N . ILE A 1 99 ? 1.512 -6.870 -6.559 1.00 93.44 99 ILE A N 1
ATOM 770 C CA . ILE A 1 99 ? 1.770 -5.814 -5.583 1.00 93.44 99 ILE A CA 1
ATOM 771 C C . ILE A 1 99 ? 1.937 -6.476 -4.220 1.00 93.44 99 ILE A C 1
ATOM 773 O O . ILE A 1 99 ? 0.963 -6.990 -3.664 1.00 93.44 99 ILE A O 1
ATOM 777 N N . ASP A 1 100 ? 3.158 -6.433 -3.693 1.00 91.50 100 ASP A N 1
ATOM 778 C CA . ASP A 1 100 ? 3.423 -6.729 -2.288 1.00 91.50 100 ASP A CA 1
ATOM 779 C C . ASP A 1 100 ? 3.370 -5.429 -1.494 1.00 91.50 100 ASP A C 1
ATOM 781 O O . ASP A 1 100 ? 3.967 -4.411 -1.874 1.00 91.50 100 ASP A O 1
ATOM 785 N N . PHE A 1 101 ? 2.608 -5.441 -0.408 1.00 90.88 101 PHE A N 1
ATOM 786 C CA . PHE A 1 101 ? 2.437 -4.281 0.443 1.00 90.88 101 PHE A CA 1
ATOM 787 C C . PHE A 1 101 ? 2.127 -4.657 1.884 1.00 90.88 101 PHE A C 1
ATOM 789 O O . PHE A 1 101 ? 1.413 -5.615 2.150 1.00 90.88 101 PHE A O 1
ATOM 796 N N . ASP A 1 102 ? 2.569 -3.819 2.810 1.00 88.75 102 ASP A N 1
ATOM 797 C CA . ASP A 1 102 ? 2.288 -3.971 4.227 1.00 88.75 102 ASP A CA 1
ATOM 798 C C . ASP A 1 102 ? 1.133 -3.071 4.643 1.00 88.75 102 ASP A C 1
ATOM 800 O O . ASP A 1 102 ? 1.117 -1.862 4.369 1.00 88.75 102 ASP A O 1
ATOM 804 N N . MET A 1 103 ? 0.171 -3.652 5.354 1.00 90.12 103 MET A N 1
ATOM 805 C CA . MET A 1 103 ? -0.875 -2.911 6.052 1.00 90.12 103 MET A CA 1
ATOM 806 C C . MET A 1 103 ? -0.454 -2.671 7.495 1.00 90.12 103 MET A C 1
ATOM 808 O O . MET A 1 103 ? -0.226 -3.618 8.238 1.00 90.12 103 MET A O 1
ATOM 812 N N . VAL A 1 104 ? -0.383 -1.403 7.897 1.00 88.38 104 VAL A N 1
ATOM 813 C CA . VAL A 1 104 ? 0.020 -1.008 9.250 1.00 88.38 104 VAL A CA 1
ATOM 814 C C . VAL A 1 104 ? -1.200 -0.630 10.081 1.00 88.38 104 VAL A C 1
ATOM 816 O O . VAL A 1 104 ? -2.009 0.198 9.648 1.00 88.38 104 VAL A O 1
ATOM 819 N N . PHE A 1 105 ? -1.288 -1.166 11.296 1.00 88.12 105 PHE A N 1
ATOM 820 C CA . PHE A 1 105 ? -2.380 -0.942 12.240 1.00 88.12 105 PHE A CA 1
ATOM 821 C C . PHE A 1 105 ? -1.900 -0.401 13.594 1.00 88.12 105 PHE A C 1
ATOM 823 O O . PHE A 1 105 ? -0.709 -0.408 13.910 1.00 88.12 105 PHE A O 1
ATOM 830 N N . GLN A 1 106 ? -2.851 0.102 14.384 1.00 81.38 106 GLN A N 1
ATOM 831 C CA . GLN A 1 106 ? -2.641 0.512 15.777 1.00 81.38 106 GLN A CA 1
ATOM 832 C C . GLN A 1 106 ? -2.301 -0.681 16.702 1.00 81.38 106 GLN A C 1
ATOM 834 O O . GLN A 1 106 ? -2.770 -1.787 16.442 1.00 81.38 106 GLN A O 1
ATOM 839 N N . PRO A 1 107 ? -1.576 -0.460 17.821 1.00 69.75 107 PRO A N 1
ATOM 840 C CA . PRO A 1 107 ? -1.039 -1.526 18.688 1.00 69.75 107 PRO A CA 1
ATOM 841 C C . PRO A 1 107 ? -2.084 -2.476 19.281 1.00 69.75 107 PRO A C 1
ATOM 843 O O . PRO A 1 107 ? -1.779 -3.610 19.627 1.00 69.75 107 PRO A O 1
ATOM 846 N N . THR A 1 108 ? -3.318 -2.007 19.451 1.00 63.69 108 THR A N 1
ATOM 847 C CA . THR A 1 108 ? -4.405 -2.754 20.098 1.00 63.69 108 THR A CA 1
ATOM 848 C C . THR A 1 108 ? -5.358 -3.401 19.098 1.00 63.69 108 THR A C 1
ATOM 850 O O . THR A 1 108 ? -6.406 -3.924 19.483 1.00 63.69 108 THR A O 1
ATOM 853 N N . SER A 1 109 ? -5.045 -3.342 17.802 1.00 65.19 109 SER A N 1
ATOM 854 C CA . SER A 1 109 ? -5.934 -3.857 16.774 1.00 65.19 109 SER A CA 1
ATOM 855 C C . SER A 1 109 ? -5.906 -5.386 16.779 1.00 65.19 109 SER A C 1
ATOM 857 O O . SER A 1 109 ? -4.924 -5.994 16.364 1.00 65.19 109 SER A O 1
ATOM 859 N N . ASN A 1 110 ? -6.993 -6.021 17.218 1.00 66.62 110 ASN A N 1
ATOM 860 C CA . ASN A 1 110 ? -7.182 -7.460 17.037 1.00 66.62 110 ASN A CA 1
ATOM 861 C C . ASN A 1 110 ? -7.625 -7.734 15.587 1.00 66.62 110 ASN A C 1
ATOM 863 O O . ASN A 1 110 ? -8.793 -8.006 15.313 1.00 66.62 110 ASN A O 1
ATOM 867 N N . VAL A 1 111 ? -6.706 -7.529 14.643 1.00 79.25 111 VAL A N 1
ATOM 868 C CA . VAL A 1 111 ? -6.910 -7.785 13.215 1.00 79.25 111 VAL A CA 1
ATOM 869 C C . VAL A 1 111 ? -6.264 -9.122 12.883 1.00 79.25 111 VAL A C 1
ATOM 871 O O . VAL A 1 111 ? -5.113 -9.354 13.231 1.00 79.25 111 VAL A O 1
ATOM 874 N N . SER A 1 112 ? -7.007 -9.998 12.205 1.00 82.62 112 SER A N 1
ATOM 875 C CA . SER A 1 112 ? -6.494 -11.288 11.736 1.00 82.62 112 SER A CA 1
ATOM 876 C C . SER A 1 112 ? -6.263 -11.280 10.225 1.00 82.62 112 SER A C 1
ATOM 878 O O . SER A 1 112 ? -6.950 -10.560 9.491 1.00 82.62 112 SER A O 1
ATOM 880 N N . ASN A 1 113 ? -5.391 -12.170 9.745 1.00 83.12 113 ASN A N 1
ATOM 881 C CA . ASN A 1 113 ? -5.160 -12.396 8.312 1.00 83.12 113 ASN A CA 1
ATOM 882 C C . ASN A 1 113 ? -6.477 -12.653 7.563 1.00 83.12 113 ASN A C 1
ATOM 884 O O . ASN A 1 113 ? -6.722 -12.092 6.496 1.00 83.12 113 ASN A O 1
ATOM 888 N N . SER A 1 114 ? -7.374 -13.450 8.158 1.00 81.50 114 SER A N 1
ATOM 889 C CA . SER A 1 114 ? -8.671 -13.784 7.560 1.00 81.50 114 SER A CA 1
ATOM 890 C C . SER A 1 114 ? -9.579 -12.562 7.395 1.00 81.50 114 SER A C 1
ATOM 892 O O . SER A 1 114 ? -10.224 -12.412 6.356 1.00 81.50 114 SER A O 1
ATOM 894 N N . SER A 1 115 ? -9.580 -11.654 8.375 1.00 84.31 115 SER A N 1
ATOM 895 C CA . SER A 1 115 ? -10.353 -10.414 8.328 1.00 84.31 115 SER A CA 1
ATOM 896 C C . SER A 1 115 ? -9.839 -9.496 7.217 1.00 84.31 115 SER A C 1
ATOM 898 O O . SER A 1 115 ? -10.638 -8.925 6.480 1.00 84.31 115 SER A O 1
ATOM 900 N N . ILE A 1 116 ? -8.515 -9.407 7.039 1.00 86.94 116 ILE A N 1
ATOM 901 C CA . ILE A 1 116 ? -7.896 -8.615 5.966 1.00 86.94 116 ILE A CA 1
ATOM 902 C C . ILE A 1 116 ? -8.266 -9.182 4.590 1.00 86.94 116 ILE A C 1
ATOM 904 O O . ILE A 1 116 ? -8.740 -8.440 3.726 1.00 86.94 116 ILE A O 1
ATOM 908 N N . VAL A 1 117 ? -8.121 -10.498 4.396 1.00 87.94 117 VAL A N 1
ATOM 909 C CA . VAL A 1 117 ? -8.481 -11.165 3.133 1.00 87.94 117 VAL A CA 1
ATOM 910 C C . VAL A 1 117 ? -9.953 -10.934 2.790 1.00 87.94 117 VAL A C 1
ATOM 912 O O . VAL A 1 117 ? -10.273 -10.608 1.648 1.00 87.94 117 VAL A O 1
ATOM 915 N N . GLN A 1 118 ? -10.858 -11.080 3.761 1.00 87.56 118 GLN A N 1
ATOM 916 C CA . GLN A 1 118 ? -12.292 -10.878 3.541 1.00 87.56 118 GLN A CA 1
ATOM 917 C C . GLN A 1 118 ? -12.616 -9.443 3.127 1.00 87.56 118 GLN A C 1
ATOM 919 O O . GLN A 1 118 ? -13.393 -9.246 2.195 1.00 87.56 118 GLN A O 1
ATOM 924 N N . VAL A 1 119 ? -11.995 -8.451 3.769 1.00 89.12 119 VAL A N 1
ATOM 925 C CA . VAL A 1 119 ? -12.189 -7.037 3.425 1.00 89.12 119 VAL A CA 1
ATOM 926 C C . VAL A 1 119 ? -11.692 -6.749 2.009 1.00 89.12 119 VAL A C 1
ATOM 928 O O . VAL A 1 119 ? -12.420 -6.159 1.217 1.00 89.12 119 VAL A O 1
ATOM 931 N N . LEU A 1 120 ? -10.502 -7.219 1.631 1.00 90.06 120 LEU A N 1
ATOM 932 C CA . LEU A 1 120 ? -9.990 -7.004 0.274 1.00 90.06 120 LEU A CA 1
ATOM 933 C C . LEU A 1 120 ? -10.848 -7.709 -0.791 1.00 90.06 120 LEU A C 1
ATOM 935 O O . LEU A 1 120 ? -11.126 -7.121 -1.837 1.00 90.06 120 LEU A O 1
ATOM 939 N N . LYS A 1 121 ? -11.343 -8.923 -0.509 1.00 89.56 121 LYS A N 1
ATOM 940 C CA . LYS A 1 121 ? -12.287 -9.631 -1.392 1.00 89.56 121 LYS A CA 1
ATOM 941 C C . LYS A 1 121 ? -13.616 -8.889 -1.527 1.00 89.56 121 LYS A C 1
ATOM 943 O O . LYS A 1 121 ? -14.118 -8.772 -2.638 1.00 89.56 121 LYS A O 1
ATOM 948 N N . ALA A 1 122 ? -14.167 -8.373 -0.429 1.00 87.06 122 ALA A N 1
ATOM 949 C CA . ALA A 1 122 ? -15.423 -7.622 -0.437 1.00 87.06 122 ALA A CA 1
ATOM 950 C C . ALA A 1 122 ? -15.306 -6.279 -1.175 1.00 87.06 122 ALA A C 1
ATOM 952 O O . ALA A 1 122 ? -16.281 -5.802 -1.754 1.00 87.06 122 ALA A O 1
ATOM 953 N N . GLY A 1 123 ? -14.122 -5.662 -1.160 1.00 83.06 123 GLY A N 1
ATOM 954 C CA . GLY A 1 123 ? -13.842 -4.450 -1.925 1.00 83.06 123 GLY A CA 1
ATOM 955 C C . GLY A 1 123 ? -13.706 -4.697 -3.429 1.00 83.06 123 GLY A C 1
ATOM 956 O O . GLY A 1 123 ? -14.007 -3.794 -4.213 1.00 83.06 123 GLY A O 1
ATOM 957 N N . ASN A 1 124 ? -13.279 -5.892 -3.845 1.00 88.25 124 ASN A N 1
ATOM 958 C CA . ASN A 1 124 ? -13.032 -6.213 -5.249 1.00 88.25 124 ASN A CA 1
ATOM 959 C C . ASN A 1 124 ? -14.318 -6.132 -6.091 1.00 88.25 124 ASN A C 1
ATOM 961 O O . ASN A 1 124 ? -15.322 -6.764 -5.772 1.00 88.25 124 ASN A O 1
ATOM 965 N N . GLY A 1 125 ? -14.298 -5.332 -7.159 1.00 78.44 125 GLY A N 1
ATOM 966 C CA . GLY A 1 125 ? -15.477 -5.056 -7.992 1.00 78.44 125 GLY A CA 1
ATOM 967 C C . GLY A 1 125 ? -16.465 -4.043 -7.397 1.00 78.44 125 GLY A C 1
ATOM 968 O O . GLY A 1 125 ? -17.478 -3.728 -8.024 1.00 78.44 125 GLY A O 1
ATOM 969 N N . SER A 1 126 ? -16.187 -3.494 -6.210 1.00 83.69 126 SER A N 1
ATOM 970 C CA . SER A 1 126 ? -16.959 -2.379 -5.661 1.00 83.69 126 SER A CA 1
ATOM 971 C C . SER A 1 126 ? -16.535 -1.050 -6.292 1.00 83.69 126 SER A C 1
ATOM 973 O O . SER A 1 126 ? -15.380 -0.854 -6.665 1.00 83.69 126 SER A O 1
ATOM 975 N N . LYS A 1 127 ? -17.452 -0.076 -6.317 1.00 82.81 127 LYS A N 1
ATOM 976 C CA . LYS A 1 127 ? -17.149 1.301 -6.756 1.00 82.81 127 LYS A CA 1
ATOM 977 C C . LYS A 1 127 ? -16.097 1.997 -5.880 1.00 82.81 127 LYS A C 1
ATOM 979 O O . LYS A 1 127 ? -15.558 3.022 -6.277 1.00 82.81 127 LYS A O 1
ATOM 984 N N . GLU A 1 128 ? -15.828 1.471 -4.685 1.00 82.56 128 GLU A N 1
ATOM 985 C CA . GLU A 1 128 ? -14.862 2.038 -3.740 1.00 82.56 128 GLU A CA 1
ATOM 986 C C . GLU A 1 128 ? -13.411 1.761 -4.141 1.00 82.56 128 GLU A C 1
ATOM 988 O O . GLU A 1 128 ? -12.530 2.540 -3.779 1.00 82.56 128 GLU A O 1
ATOM 993 N N . LEU A 1 129 ? -13.169 0.684 -4.898 1.00 80.06 129 LEU A N 1
ATOM 994 C CA . LEU A 1 129 ? -11.856 0.383 -5.465 1.00 80.06 129 LEU A CA 1
ATOM 995 C C . LEU A 1 129 ? -11.638 1.017 -6.849 1.00 80.06 129 LEU A C 1
ATOM 997 O O . LEU A 1 129 ? -10.590 0.801 -7.444 1.00 80.06 129 LEU A O 1
ATOM 1001 N N . GLU A 1 130 ? -12.565 1.858 -7.324 1.00 83.56 130 GLU A N 1
ATOM 1002 C CA . GLU A 1 130 ? -12.441 2.619 -8.578 1.00 83.56 130 GLU A CA 1
ATOM 1003 C C . GLU A 1 130 ? -11.999 1.706 -9.747 1.00 83.56 130 GLU A C 1
ATOM 1005 O O . GLU A 1 130 ? -12.723 0.772 -10.091 1.00 83.56 130 GLU A O 1
ATOM 1010 N N . TYR A 1 131 ? -10.825 1.937 -10.342 1.00 78.00 131 TYR A N 1
ATOM 1011 C CA . TYR A 1 131 ? -10.272 1.132 -11.442 1.00 78.00 131 TYR A CA 1
ATOM 1012 C C . TYR A 1 131 ? -9.438 -0.084 -10.988 1.00 78.00 131 TYR A C 1
ATOM 1014 O O . TYR A 1 131 ? -8.903 -0.827 -11.819 1.00 78.00 131 TYR A O 1
ATOM 1022 N N . LEU A 1 132 ? -9.266 -0.279 -9.679 1.00 82.56 132 LEU A N 1
ATOM 1023 C CA . LEU A 1 132 ? -8.433 -1.329 -9.106 1.00 82.56 132 LEU A CA 1
ATOM 1024 C C . LEU A 1 132 ? -9.206 -2.654 -9.063 1.00 82.56 132 LEU A C 1
ATOM 1026 O O . LEU A 1 132 ? -9.865 -2.985 -8.077 1.00 82.56 132 LEU A O 1
ATOM 1030 N N . SER A 1 133 ? -9.111 -3.424 -10.146 1.00 85.88 133 SER A N 1
ATOM 1031 C CA . SER A 1 133 ? -9.626 -4.794 -10.197 1.00 85.88 133 SER A CA 1
ATOM 1032 C C . SER A 1 133 ? -8.567 -5.769 -9.695 1.00 85.88 133 SER A C 1
ATOM 1034 O O . SER A 1 133 ? -7.495 -5.876 -10.295 1.00 85.88 133 SER A O 1
ATOM 1036 N N . ILE A 1 134 ? -8.854 -6.450 -8.584 1.00 86.56 134 ILE A N 1
ATOM 1037 C CA . ILE A 1 134 ? -7.979 -7.475 -8.011 1.00 86.56 134 ILE A CA 1
ATOM 1038 C C . ILE A 1 134 ? -8.263 -8.802 -8.723 1.00 86.56 134 ILE A C 1
ATOM 1040 O O . ILE A 1 134 ? -9.414 -9.222 -8.841 1.00 86.56 134 ILE A O 1
ATOM 1044 N N . VAL A 1 135 ? -7.212 -9.480 -9.171 1.00 83.88 135 VAL A N 1
ATOM 1045 C CA . VAL A 1 135 ? -7.285 -10.752 -9.896 1.00 83.88 135 VAL A CA 1
ATOM 1046 C C . VAL A 1 135 ? -6.514 -11.816 -9.12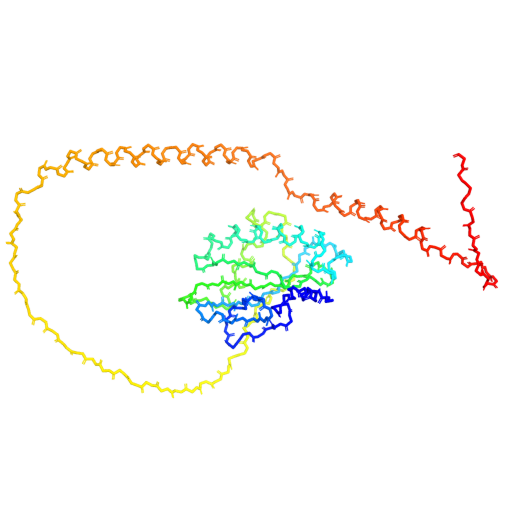4 1.00 83.88 135 VAL A C 1
ATOM 1048 O O . VAL A 1 135 ? -5.477 -11.532 -8.529 1.00 83.88 135 VAL A O 1
ATOM 1051 N N . GLY A 1 136 ? -6.995 -13.057 -9.160 1.00 78.62 136 GLY A N 1
ATOM 1052 C CA . GLY A 1 136 ? -6.325 -14.188 -8.518 1.00 78.62 136 GLY A CA 1
ATOM 1053 C C . GLY A 1 136 ? -6.429 -14.192 -6.990 1.00 78.62 136 GLY A C 1
ATOM 1054 O O . GLY A 1 136 ? -7.314 -13.567 -6.402 1.00 78.62 136 GLY A O 1
ATOM 1055 N N . ASP A 1 137 ? -5.537 -14.953 -6.357 1.00 78.62 137 ASP A N 1
ATOM 1056 C CA . ASP A 1 137 ? -5.553 -15.166 -4.912 1.00 78.62 137 ASP A CA 1
ATOM 1057 C C . ASP A 1 137 ? -4.927 -14.001 -4.138 1.00 78.62 137 ASP A C 1
ATOM 1059 O O . ASP A 1 137 ? -3.901 -13.437 -4.523 1.00 78.62 137 ASP A O 1
ATOM 1063 N N . ILE A 1 138 ? -5.557 -13.672 -3.008 1.00 86.50 138 ILE A N 1
ATOM 1064 C CA . ILE A 1 138 ? -5.068 -12.696 -2.031 1.00 86.50 138 ILE A CA 1
ATOM 1065 C C . ILE A 1 138 ? -4.360 -13.474 -0.928 1.00 86.50 138 ILE A C 1
ATOM 1067 O O . ILE A 1 138 ? -4.999 -14.280 -0.247 1.00 86.50 138 ILE A O 1
ATOM 1071 N N . SER A 1 139 ? -3.067 -13.213 -0.740 1.00 82.62 139 SER A N 1
ATOM 1072 C CA . SER A 1 139 ? -2.281 -13.804 0.345 1.00 82.62 139 SER A CA 1
ATOM 1073 C C . SER A 1 139 ? -2.011 -12.762 1.418 1.00 82.62 139 SER A C 1
ATOM 1075 O O . SER A 1 139 ? -1.655 -11.628 1.101 1.00 82.62 139 SER A O 1
ATOM 1077 N N . VAL A 1 140 ? -2.170 -13.153 2.680 1.00 79.44 140 VAL A N 1
ATOM 1078 C CA . VAL A 1 140 ? -1.744 -12.362 3.836 1.00 79.44 140 VAL A CA 1
ATOM 1079 C C . VAL A 1 140 ? -0.829 -13.244 4.663 1.00 79.44 140 VAL A C 1
ATOM 1081 O O . VAL A 1 140 ? -1.248 -14.311 5.116 1.00 79.44 140 VAL A O 1
ATOM 1084 N N . THR A 1 141 ? 0.413 -12.812 4.822 1.00 72.56 141 THR A N 1
ATOM 1085 C CA . THR A 1 141 ? 1.438 -13.545 5.558 1.00 72.56 141 THR A CA 1
ATOM 1086 C C . THR A 1 141 ? 1.696 -12.818 6.869 1.00 72.56 141 THR A C 1
ATOM 1088 O O . THR A 1 141 ? 1.970 -11.618 6.885 1.00 72.56 141 THR A O 1
ATOM 1091 N N . GLU A 1 142 ? 1.596 -13.553 7.970 1.00 58.78 142 GLU A N 1
ATOM 1092 C CA . GLU A 1 142 ? 2.124 -13.119 9.261 1.00 58.78 142 GLU A CA 1
ATOM 1093 C C . GLU A 1 142 ? 3.632 -13.394 9.258 1.00 58.78 142 GLU A C 1
ATOM 1095 O O . GLU A 1 142 ? 4.054 -14.470 8.822 1.00 58.78 142 GLU A O 1
ATOM 1100 N N . GLN A 1 143 ? 4.458 -12.453 9.716 1.00 48.53 143 GLN A N 1
ATOM 1101 C CA . GLN A 1 143 ? 5.854 -12.788 10.005 1.00 48.53 143 GLN A CA 1
ATOM 1102 C C . GLN A 1 143 ? 5.869 -13.814 11.146 1.00 48.53 143 GLN A C 1
ATOM 1104 O O . GLN A 1 143 ? 5.125 -13.675 12.117 1.00 48.53 143 GLN A O 1
ATOM 1109 N N . LEU A 1 144 ? 6.666 -14.882 10.998 1.00 39.69 144 LEU A N 1
ATOM 1110 C CA . LEU A 1 144 ? 6.672 -16.003 11.942 1.00 39.69 144 LEU A CA 1
ATOM 1111 C C . LEU A 1 144 ? 6.817 -15.511 13.399 1.00 39.69 144 LEU A C 1
ATOM 1113 O O . LEU A 1 144 ? 7.713 -14.714 13.688 1.00 39.69 144 LEU A O 1
ATOM 1117 N N . PRO A 1 145 ? 6.011 -16.032 14.342 1.00 34.59 145 PRO A N 1
ATOM 1118 C CA . PRO A 1 145 ? 6.182 -15.733 15.753 1.00 34.59 145 PRO A CA 1
ATOM 1119 C C . PRO A 1 145 ? 7.433 -16.450 16.272 1.00 34.59 145 PRO A C 1
ATOM 1121 O O . PRO A 1 145 ? 7.553 -17.670 16.153 1.00 34.59 145 PRO A O 1
ATOM 1124 N N . VAL A 1 146 ? 8.354 -15.714 16.896 1.00 35.12 146 VAL A N 1
ATOM 1125 C CA . VAL A 1 146 ? 9.410 -16.326 17.715 1.00 35.12 146 VAL A CA 1
ATOM 1126 C C . VAL A 1 146 ? 8.934 -16.397 19.166 1.00 35.12 146 VAL A C 1
ATOM 1128 O O . VAL A 1 146 ? 8.537 -15.404 19.773 1.00 35.12 146 VAL A O 1
ATOM 1131 N N . THR A 1 147 ? 8.956 -17.614 19.701 1.00 32.69 147 THR A N 1
ATOM 1132 C CA . THR A 1 147 ? 8.512 -18.018 21.037 1.00 32.69 147 THR A CA 1
ATOM 1133 C C . THR A 1 147 ? 9.306 -17.355 22.178 1.00 32.69 147 THR A C 1
ATOM 1135 O O . THR A 1 147 ? 10.508 -17.559 22.304 1.00 32.69 147 THR A O 1
ATOM 1138 N N . ALA A 1 148 ? 8.571 -16.607 23.010 1.00 41.25 148 ALA A N 1
ATOM 1139 C CA . ALA A 1 148 ? 8.698 -16.253 24.437 1.00 41.25 148 ALA A CA 1
ATOM 1140 C C . ALA A 1 148 ? 10.049 -16.324 25.196 1.00 41.25 148 ALA A C 1
ATOM 1142 O O . ALA A 1 148 ? 10.640 -17.392 25.341 1.00 41.25 148 ALA A O 1
ATOM 1143 N N . GLN A 1 149 ? 10.350 -15.245 25.942 1.00 31.41 149 GLN A N 1
ATOM 1144 C CA . GLN A 1 149 ? 10.848 -15.342 27.324 1.00 31.41 149 GLN A CA 1
ATOM 1145 C C . GLN A 1 149 ? 10.127 -14.365 28.273 1.00 31.41 149 GLN A C 1
ATOM 1147 O O . GLN A 1 149 ? 9.922 -13.190 27.985 1.00 31.41 149 GLN A O 1
ATOM 1152 N N . THR A 1 150 ? 9.732 -14.932 29.410 1.00 29.50 150 THR A N 1
ATOM 1153 C CA . THR A 1 150 ? 8.961 -14.399 30.536 1.00 29.50 150 THR A CA 1
ATOM 1154 C C . THR A 1 150 ? 9.845 -13.623 31.511 1.00 29.50 150 THR A C 1
ATOM 1156 O O . THR A 1 150 ? 10.919 -14.108 31.851 1.00 29.50 150 THR A O 1
ATOM 1159 N N . THR A 1 151 ? 9.356 -12.513 32.079 1.00 30.22 151 THR A N 1
ATOM 1160 C CA . THR A 1 151 ? 9.349 -12.284 33.546 1.00 30.22 151 THR A CA 1
ATOM 1161 C C . THR A 1 151 ? 8.534 -11.041 33.931 1.00 30.22 151 THR A C 1
ATOM 1163 O O . THR A 1 151 ? 8.830 -9.921 33.535 1.00 30.22 151 THR A O 1
ATOM 1166 N N . SER A 1 152 ? 7.491 -11.269 34.733 1.00 35.53 152 SER A N 1
ATOM 1167 C CA . SER A 1 152 ? 6.801 -10.277 35.576 1.00 35.53 152 SER A CA 1
ATOM 1168 C C . SER A 1 152 ? 7.389 -10.377 37.001 1.00 35.53 152 SER A C 1
ATOM 1170 O O . SER A 1 152 ? 7.945 -11.433 37.320 1.00 35.53 152 SER A O 1
ATOM 1172 N N . PRO A 1 153 ? 7.295 -9.345 37.867 1.00 43.59 153 PRO A N 1
ATOM 1173 C CA . PRO A 1 153 ? 6.063 -9.177 38.647 1.00 43.59 153 PRO A CA 1
ATOM 1174 C C . PRO A 1 153 ? 5.613 -7.718 38.890 1.00 43.59 153 PRO A C 1
ATOM 1176 O O . PRO A 1 153 ? 6.405 -6.783 38.982 1.00 43.59 153 PRO A O 1
ATOM 1179 N N . SER A 1 154 ? 4.296 -7.574 39.063 1.00 36.34 154 SER A N 1
ATOM 1180 C CA . SER A 1 154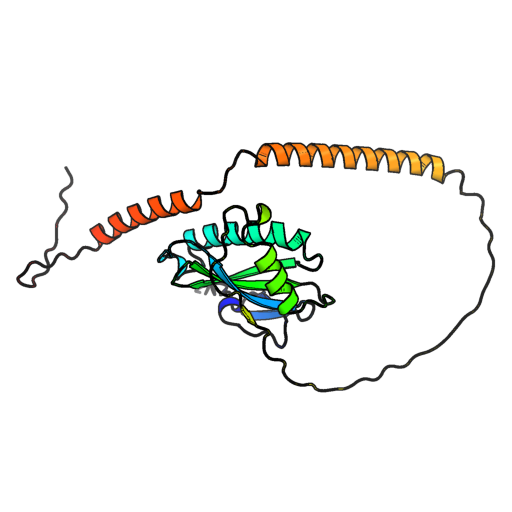 ? 3.588 -6.435 39.671 1.00 36.34 154 SER A CA 1
ATOM 1181 C C . SER A 1 154 ? 3.769 -6.406 41.202 1.00 36.34 154 SER A C 1
ATOM 1183 O O . SER A 1 154 ? 4.107 -7.431 41.799 1.00 36.34 154 SER A O 1
ATOM 1185 N N . PRO A 1 155 ? 3.455 -5.277 41.862 1.00 42.00 155 PRO A N 1
ATOM 1186 C CA . PRO A 1 155 ? 2.549 -5.364 43.011 1.00 42.00 155 PRO A CA 1
ATOM 1187 C C . PRO A 1 155 ? 1.408 -4.328 42.986 1.00 42.00 155 PRO A C 1
ATOM 1189 O O . PRO A 1 155 ? 1.517 -3.250 42.403 1.00 42.00 155 PRO A O 1
ATOM 1192 N N . SER A 1 156 ? 0.299 -4.696 43.635 1.00 34.03 156 SER A N 1
ATOM 1193 C CA . SER A 1 156 ? -1.000 -4.002 43.688 1.00 34.03 156 SER A CA 1
ATOM 1194 C C . SER A 1 156 ? -1.322 -3.369 45.064 1.00 34.03 156 SER A C 1
ATOM 1196 O O . SER A 1 156 ? -0.686 -3.735 46.051 1.00 34.03 156 SER A O 1
ATOM 1198 N N . SER A 1 157 ? -2.413 -2.564 45.100 1.00 43.78 157 SER A N 1
ATOM 1199 C CA . SER A 1 157 ? -3.368 -2.303 46.228 1.00 43.78 157 SER A CA 1
ATOM 1200 C C . SER A 1 157 ? -3.065 -1.117 47.190 1.00 43.78 157 SER A C 1
ATOM 1202 O O . SER A 1 157 ? -1.908 -0.918 47.521 1.00 43.78 157 SER A O 1
ATOM 1204 N N . THR A 1 158 ? -3.989 -0.297 47.753 1.00 38.00 158 THR A N 1
ATOM 1205 C CA . THR A 1 158 ? -5.480 -0.259 47.841 1.00 38.00 158 THR A CA 1
ATOM 1206 C C . THR A 1 158 ? -6.018 1.060 48.501 1.00 38.00 158 THR A C 1
ATOM 1208 O O . THR A 1 158 ? -5.337 1.621 49.348 1.00 38.00 158 THR A O 1
ATOM 1211 N N . ALA A 1 159 ? -7.249 1.474 48.112 1.00 35.56 159 ALA A N 1
ATOM 1212 C CA . ALA A 1 159 ? -8.403 2.201 48.747 1.00 35.56 159 ALA A CA 1
ATOM 1213 C C . ALA A 1 159 ? -8.361 3.501 49.629 1.00 35.56 159 ALA A C 1
ATOM 1215 O O . ALA A 1 159 ? -7.729 3.512 50.675 1.00 35.56 159 ALA A O 1
ATOM 1216 N N . ALA A 1 160 ? -9.226 4.477 49.225 1.00 35.62 160 ALA A N 1
ATOM 1217 C CA . ALA A 1 160 ? -10.342 5.239 49.898 1.00 35.62 160 ALA A CA 1
ATOM 1218 C C . ALA A 1 160 ? -10.158 5.914 51.300 1.00 35.62 160 ALA A C 1
ATOM 1220 O O . ALA A 1 160 ? -9.308 5.434 52.040 1.00 35.62 160 ALA A O 1
ATOM 1221 N N . PRO A 1 161 ? -10.948 6.951 51.744 1.00 43.12 161 PRO A N 1
ATOM 1222 C CA . PRO A 1 161 ? -12.334 7.332 51.360 1.00 43.12 161 PRO A CA 1
ATOM 1223 C C . PRO A 1 161 ? -12.714 8.851 51.253 1.00 43.12 161 PRO A C 1
ATOM 1225 O O . PRO A 1 161 ? -11.921 9.737 51.542 1.00 43.12 161 PRO A O 1
ATOM 1228 N N . GLU A 1 162 ? -13.958 9.067 50.782 1.00 36.06 162 GLU A N 1
ATOM 1229 C CA . GLU A 1 162 ? -14.977 10.149 50.931 1.00 36.06 162 GLU A CA 1
ATOM 1230 C C . GLU A 1 162 ? -14.627 11.545 51.510 1.00 36.06 162 GLU A C 1
ATOM 1232 O O . GLU A 1 162 ? -14.060 11.636 52.588 1.00 36.06 162 GLU A O 1
ATOM 1237 N N . GLU A 1 163 ? -15.106 12.644 50.885 1.00 36.19 163 GLU A N 1
ATOM 1238 C CA . GLU A 1 163 ? -16.334 13.359 51.318 1.00 36.19 163 GLU A CA 1
ATOM 1239 C C . GLU A 1 163 ? -16.683 14.632 50.494 1.00 36.19 163 GLU A C 1
ATOM 1241 O O . GLU A 1 163 ? -15.825 15.330 49.962 1.00 36.19 163 GLU A O 1
ATOM 1246 N N . SER A 1 164 ? -17.981 14.960 50.536 1.00 36.88 164 SER A N 1
ATOM 1247 C CA . SER A 1 164 ? -18.590 16.302 50.567 1.00 36.88 164 SER A CA 1
ATOM 1248 C C . SER A 1 164 ? -18.719 17.133 49.280 1.00 36.88 164 SER A C 1
ATOM 1250 O O . SER A 1 164 ? -17.812 17.815 48.806 1.00 36.88 164 SER A O 1
ATOM 1252 N N . GLY A 1 165 ? -19.952 17.154 48.766 1.00 51.03 165 GLY A N 1
ATOM 1253 C CA . GLY A 1 165 ? -20.412 18.129 47.789 1.00 51.03 165 GLY A CA 1
ATOM 1254 C C . GLY A 1 165 ? -20.680 19.495 48.419 1.00 51.03 165 GLY A C 1
ATOM 1255 O O . GLY A 1 165 ? -21.411 19.619 49.400 1.00 51.03 165 GLY A O 1
ATOM 1256 N N . LYS A 1 166 ? -20.172 20.544 47.772 1.00 38.94 166 LYS A N 1
ATOM 1257 C CA . LYS A 1 166 ? -20.705 21.901 47.893 1.00 38.94 166 LYS A CA 1
ATOM 1258 C C . LYS A 1 166 ? -20.466 22.626 46.573 1.00 38.94 166 LYS A C 1
ATOM 1260 O O . LYS A 1 166 ? -19.350 23.021 46.256 1.00 38.94 166 LYS A O 1
ATOM 1265 N N . LEU A 1 167 ? -21.512 22.721 45.755 1.00 45.00 167 LEU A N 1
ATOM 1266 C CA . LEU A 1 167 ? -21.474 23.481 44.511 1.00 45.00 167 LEU A CA 1
ATOM 1267 C C . LEU A 1 167 ? -21.445 24.970 44.877 1.00 45.00 167 LEU A C 1
ATOM 1269 O O . LEU A 1 167 ? -22.467 25.542 45.251 1.00 45.00 167 LEU A O 1
ATOM 1273 N N . GLU A 1 168 ? -20.258 25.573 44.841 1.00 55.81 168 GLU A N 1
ATOM 1274 C CA . GLU A 1 168 ? -20.081 26.999 45.098 1.00 55.81 168 GLU A CA 1
ATOM 1275 C C . GLU A 1 168 ? -20.553 27.841 43.905 1.00 55.81 168 GLU A C 1
ATOM 1277 O O . GLU A 1 168 ? -20.458 27.464 42.736 1.00 55.81 168 GLU A O 1
ATOM 1282 N N . THR A 1 169 ? -21.113 28.997 44.229 1.00 53.84 169 THR A N 1
ATOM 1283 C CA . THR A 1 169 ? -21.784 29.960 43.356 1.00 53.84 169 THR A CA 1
ATOM 1284 C C . THR A 1 169 ? -20.832 30.597 42.332 1.00 53.84 169 THR A C 1
ATOM 1286 O O . THR A 1 169 ? -20.428 31.745 42.478 1.00 53.84 169 THR A O 1
ATOM 1289 N N . TRP A 1 170 ? -20.484 29.874 41.265 1.00 54.47 170 TRP A N 1
ATOM 1290 C CA . TRP A 1 170 ? -19.775 30.420 40.089 1.00 54.47 170 TRP A CA 1
ATOM 1291 C C . TRP A 1 170 ? -20.489 30.134 38.751 1.00 54.47 170 TRP A C 1
ATOM 1293 O O . TRP A 1 170 ? -20.139 30.686 37.705 1.00 54.47 170 TRP A O 1
ATOM 1303 N N . VAL A 1 171 ? -21.558 29.330 38.793 1.00 54.25 171 VAL A N 1
ATOM 1304 C CA . VAL A 1 171 ? -22.297 28.802 37.627 1.00 54.25 171 VAL A CA 1
ATOM 1305 C C . VAL A 1 171 ? -22.992 29.891 36.782 1.00 54.25 171 VAL A C 1
ATOM 1307 O O . VAL A 1 171 ? -23.341 29.645 35.633 1.00 54.25 171 VAL A O 1
ATOM 1310 N N . MET A 1 172 ? -23.106 31.131 37.264 1.00 49.25 172 MET A N 1
ATOM 1311 C CA . MET A 1 172 ? -23.695 32.242 36.492 1.00 49.25 172 MET A CA 1
ATOM 1312 C C . MET A 1 172 ? -22.707 32.950 35.539 1.00 49.25 172 MET A C 1
ATOM 1314 O O . MET A 1 172 ? -23.151 33.608 34.603 1.00 49.25 172 MET A O 1
ATOM 1318 N N . VAL A 1 173 ? -21.383 32.800 35.711 1.00 53.88 173 VAL A N 1
ATOM 1319 C CA . VAL A 1 173 ? -20.373 33.441 34.829 1.00 53.88 173 VAL A CA 1
ATOM 1320 C C . VAL A 1 173 ? -20.025 32.558 33.621 1.00 53.88 173 VAL A C 1
ATOM 1322 O O . VAL A 1 173 ? -19.739 33.058 32.531 1.00 53.88 173 VAL A O 1
ATOM 1325 N N . LEU A 1 174 ? -20.134 31.235 33.769 1.00 52.88 174 LEU A N 1
ATOM 1326 C CA . LEU A 1 174 ? -19.854 30.272 32.699 1.00 52.88 174 LEU A CA 1
ATOM 1327 C C . LEU A 1 174 ? -20.817 30.337 31.514 1.00 52.88 174 LEU A C 1
ATOM 1329 O O . LEU A 1 174 ? -20.418 30.021 30.396 1.00 52.88 174 LEU A O 1
ATOM 1333 N N . ILE A 1 175 ? -22.070 30.735 31.734 1.00 57.47 175 ILE A N 1
ATOM 1334 C CA . ILE A 1 175 ? -23.097 30.728 30.681 1.00 57.47 175 ILE A CA 1
ATOM 1335 C C . ILE A 1 175 ? -22.834 31.850 29.660 1.00 57.47 175 ILE A C 1
ATOM 1337 O O . ILE A 1 175 ? -23.043 31.656 28.462 1.00 57.47 175 ILE A O 1
ATOM 1341 N N . ALA A 1 176 ? -22.277 32.987 30.096 1.00 57.06 176 ALA A N 1
ATOM 1342 C CA . ALA A 1 176 ? -21.934 34.097 29.205 1.00 57.06 176 ALA A CA 1
ATOM 1343 C C . ALA A 1 176 ? -20.636 33.841 28.410 1.00 57.06 176 ALA A C 1
ATOM 1345 O O . ALA A 1 176 ? -20.593 34.093 27.207 1.00 57.06 176 ALA A O 1
ATOM 1346 N N . ALA A 1 177 ? -19.597 33.281 29.044 1.00 62.69 177 ALA A N 1
ATOM 1347 C CA . ALA A 1 177 ? -18.341 32.947 28.361 1.00 62.69 177 ALA A CA 1
ATOM 1348 C C . ALA A 1 177 ? -18.471 31.699 27.465 1.00 62.69 177 ALA A C 1
ATOM 1350 O O . ALA A 1 177 ? -17.934 31.667 26.356 1.00 62.69 177 ALA A O 1
ATOM 1351 N N . GLY A 1 178 ? -19.238 30.696 27.904 1.00 73.19 178 GLY A N 1
ATOM 1352 C CA . GLY A 1 178 ? -19.516 29.479 27.142 1.00 73.19 178 GLY A CA 1
ATOM 1353 C C . GLY A 1 178 ? -20.290 29.754 25.854 1.00 73.19 178 GLY A C 1
ATOM 1354 O O . GLY A 1 178 ? -19.981 29.160 24.825 1.00 73.19 178 GLY A O 1
ATOM 1355 N N . GLY A 1 179 ? -21.223 30.714 25.873 1.00 80.31 179 GLY A N 1
ATOM 1356 C CA . GLY A 1 179 ? -21.926 31.162 24.669 1.00 80.31 179 GLY A CA 1
ATOM 1357 C C . GLY A 1 179 ? -20.975 31.723 23.609 1.00 80.31 179 GLY A C 1
ATOM 1358 O O . GLY A 1 179 ? -21.046 31.327 22.448 1.00 80.31 179 GLY A O 1
ATOM 1359 N N . VAL A 1 180 ? -20.025 32.576 24.008 1.00 86.00 180 VAL A N 1
ATOM 1360 C CA . VAL A 1 180 ? -19.034 33.150 23.081 1.00 86.00 180 VAL A CA 1
ATOM 1361 C C . VAL A 1 180 ? -18.112 32.068 22.517 1.00 86.00 180 VAL A C 1
ATOM 1363 O O . VAL A 1 180 ? -17.875 32.039 21.311 1.00 86.00 180 VAL A O 1
ATOM 1366 N N . VAL A 1 181 ? -17.642 31.134 23.348 1.00 88.00 181 VAL A N 1
ATOM 1367 C CA . VAL A 1 181 ? -16.797 30.019 22.889 1.00 88.00 181 VAL A CA 1
ATOM 1368 C C . VAL A 1 181 ? -17.561 29.096 21.937 1.00 88.00 181 VAL A C 1
ATOM 1370 O O . VAL A 1 181 ? -17.022 28.727 20.897 1.00 88.00 181 VAL A O 1
ATOM 1373 N N . LEU A 1 182 ? -18.825 28.768 22.221 1.00 87.69 182 LEU A N 1
ATOM 1374 C CA . LEU A 1 182 ? -19.656 27.950 21.330 1.00 87.69 182 LEU A CA 1
ATOM 1375 C C . LEU A 1 182 ? -19.923 28.640 19.989 1.00 87.69 182 LEU A C 1
ATOM 1377 O O . LEU A 1 182 ? -19.869 27.983 18.951 1.00 87.69 182 LEU A O 1
ATOM 1381 N N . VAL A 1 183 ? -20.150 29.957 19.990 1.00 91.81 183 VAL A N 1
ATOM 1382 C CA . VAL A 1 183 ? -20.310 30.741 18.756 1.00 91.81 183 VAL A CA 1
ATOM 1383 C C . VAL A 1 183 ? -19.006 30.767 17.956 1.00 91.81 183 VAL A C 1
ATOM 1385 O O . VAL A 1 183 ? -19.032 30.532 16.749 1.00 91.81 183 VAL A O 1
ATOM 1388 N N . LEU A 1 184 ? -17.856 30.969 18.607 1.00 92.31 184 LEU A N 1
ATOM 1389 C CA . LEU A 1 184 ? -16.550 30.919 17.942 1.00 92.31 184 LEU A CA 1
ATOM 1390 C C . LEU A 1 184 ? -16.257 29.526 17.365 1.00 92.31 184 LEU A C 1
ATOM 1392 O O . LEU A 1 184 ? -15.822 29.424 16.219 1.00 92.31 184 LEU A O 1
ATOM 1396 N N . LEU A 1 185 ? -16.559 28.451 18.100 1.00 93.19 185 LEU A N 1
ATOM 1397 C CA . LEU A 1 185 ? -16.418 27.078 17.608 1.00 93.19 185 LEU A CA 1
ATOM 1398 C C . LEU A 1 185 ? -17.358 26.796 16.431 1.00 93.19 185 LEU A C 1
ATOM 1400 O O . LEU A 1 185 ? -16.925 26.204 15.445 1.00 93.19 185 LEU A O 1
ATOM 1404 N N . ALA A 1 186 ? -18.608 27.263 16.479 1.00 94.12 186 ALA A N 1
ATOM 1405 C CA . ALA A 1 186 ? -19.549 27.125 15.371 1.00 94.12 186 ALA A CA 1
ATOM 1406 C C . ALA A 1 186 ? -19.059 27.861 14.111 1.00 94.12 186 ALA A C 1
ATOM 1408 O O . ALA A 1 186 ? -19.109 27.296 13.019 1.00 94.12 186 ALA A O 1
ATOM 1409 N N . ILE A 1 187 ? -18.513 29.075 14.252 1.00 94.81 187 ILE A N 1
ATOM 1410 C CA . ILE A 1 187 ? -17.912 29.828 13.140 1.00 94.81 187 ILE A CA 1
ATOM 1411 C C . ILE A 1 187 ? -16.713 29.066 12.565 1.00 94.81 187 ILE A C 1
ATOM 1413 O O . ILE A 1 187 ? -16.637 28.884 11.350 1.00 94.81 187 ILE A O 1
ATOM 1417 N N . ILE A 1 188 ? -15.808 28.563 13.412 1.00 94.75 188 ILE A N 1
ATOM 1418 C CA . ILE A 1 188 ? -14.653 27.764 12.974 1.00 94.75 188 ILE A CA 1
ATOM 1419 C C . ILE A 1 188 ? -15.114 26.503 12.229 1.00 94.75 188 ILE A C 1
ATOM 1421 O O . ILE A 1 188 ? -14.568 26.187 11.173 1.00 94.75 188 ILE A O 1
ATOM 1425 N N . VAL A 1 189 ? -16.147 25.809 12.719 1.00 95.25 189 VAL A N 1
ATOM 1426 C CA . VAL A 1 189 ? -16.725 24.631 12.053 1.00 95.25 189 VAL A CA 1
ATOM 1427 C C . VAL A 1 189 ? -17.312 25.007 10.693 1.00 95.25 189 VAL A C 1
ATOM 1429 O O . VAL A 1 189 ? -17.019 24.334 9.708 1.00 95.25 189 VAL A O 1
ATOM 1432 N N . VAL A 1 190 ? -18.080 26.094 10.589 1.00 95.31 190 VAL A N 1
ATOM 1433 C CA . VAL A 1 190 ? -18.645 26.562 9.310 1.00 95.31 190 VAL A CA 1
ATOM 1434 C C . VAL A 1 190 ? -17.543 26.939 8.319 1.00 95.31 190 VAL A C 1
ATOM 1436 O O . VAL A 1 190 ? -17.608 26.539 7.156 1.00 95.31 190 VAL A O 1
ATOM 1439 N N . LEU A 1 191 ? -16.502 27.648 8.767 1.00 93.88 191 LEU A N 1
ATOM 1440 C CA . LEU A 1 191 ? -15.345 27.993 7.937 1.00 93.88 191 LEU A CA 1
ATOM 1441 C C . LEU A 1 191 ? -14.591 26.740 7.480 1.00 93.88 191 LEU A C 1
ATOM 1443 O O . LEU A 1 191 ? -14.268 26.625 6.299 1.00 93.88 191 LEU A O 1
ATOM 1447 N N . ALA A 1 192 ? -14.382 25.765 8.367 1.00 92.75 192 ALA A N 1
ATOM 1448 C CA . ALA A 1 192 ? -13.755 24.492 8.030 1.00 92.75 192 ALA A CA 1
ATOM 1449 C C . ALA A 1 192 ? -14.605 23.672 7.047 1.00 92.75 192 ALA A C 1
ATOM 1451 O O . ALA A 1 192 ? -14.060 23.054 6.134 1.00 92.75 192 ALA A O 1
ATOM 1452 N N . LEU A 1 193 ? -15.934 23.674 7.186 1.00 90.12 193 LEU A N 1
ATOM 1453 C CA . LEU A 1 193 ? -16.847 23.007 6.257 1.00 90.12 193 LEU A CA 1
ATOM 1454 C C . LEU A 1 193 ? -16.859 23.692 4.888 1.00 90.12 193 LEU A C 1
ATOM 1456 O O . LEU A 1 193 ? -16.799 23.000 3.872 1.00 90.12 193 LEU A O 1
ATOM 1460 N N . LYS A 1 194 ? -16.876 25.029 4.846 1.00 93.06 194 LYS A N 1
ATOM 1461 C CA . LYS A 1 194 ? -16.780 25.807 3.603 1.00 93.06 194 LYS A CA 1
ATOM 1462 C C . LYS A 1 194 ? -15.441 25.561 2.907 1.00 93.06 194 LYS A C 1
ATOM 1464 O O . LYS A 1 194 ? -15.426 25.249 1.722 1.00 93.06 194 LYS A O 1
ATOM 1469 N N . TYR A 1 195 ? -14.341 25.593 3.656 1.00 88.81 195 TYR A N 1
ATOM 1470 C CA . TYR A 1 195 ? -13.002 25.294 3.151 1.00 88.81 195 TYR A CA 1
ATOM 1471 C C . TYR A 1 195 ? -12.892 23.858 2.620 1.00 88.81 195 TYR A C 1
ATOM 1473 O O . TYR A 1 195 ? -12.398 23.633 1.518 1.00 88.81 195 TYR A O 1
ATOM 1481 N N . ARG A 1 196 ? -13.436 22.873 3.350 1.00 82.81 196 ARG A N 1
ATOM 1482 C CA . ARG A 1 196 ? -13.514 21.478 2.887 1.00 82.81 196 ARG A CA 1
ATOM 1483 C C . ARG A 1 196 ? -14.370 21.327 1.633 1.00 82.81 196 ARG A C 1
ATOM 1485 O O . ARG A 1 196 ? -14.071 20.454 0.825 1.00 82.81 196 ARG A O 1
ATOM 1492 N N . ARG A 1 197 ? -15.432 22.121 1.479 1.00 83.19 197 ARG A N 1
ATOM 1493 C CA . ARG A 1 197 ? -16.305 22.097 0.299 1.00 83.19 197 ARG A CA 1
ATOM 1494 C C . ARG A 1 197 ? -15.595 22.665 -0.926 1.00 83.19 197 ARG A C 1
ATOM 1496 O O . ARG A 1 197 ? -15.631 22.016 -1.959 1.00 83.19 197 ARG A O 1
ATOM 1503 N N . GLU A 1 198 ? -14.894 23.786 -0.783 1.00 83.38 198 GLU A N 1
ATOM 1504 C CA . GLU A 1 198 ? -14.088 24.386 -1.857 1.00 83.38 198 GLU A CA 1
ATOM 1505 C C . GLU A 1 198 ? -12.937 23.472 -2.287 1.00 83.38 198 GLU A C 1
ATOM 1507 O O . GLU A 1 198 ? -12.761 23.216 -3.473 1.00 83.38 198 GLU A O 1
ATOM 1512 N N . ILE A 1 199 ? -12.215 22.869 -1.336 1.00 69.62 199 ILE A N 1
ATOM 1513 C CA . ILE A 1 199 ? -11.199 21.859 -1.668 1.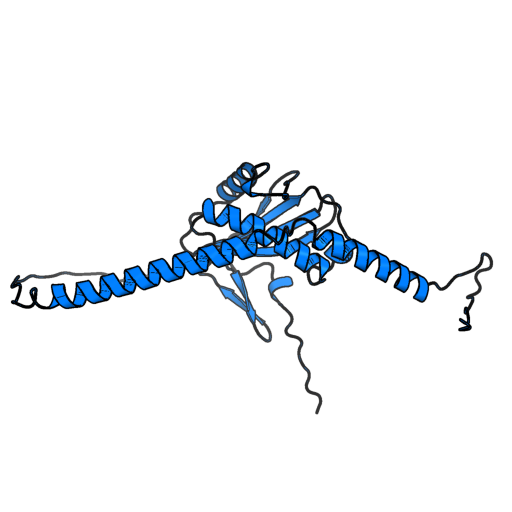00 69.62 199 ILE A CA 1
ATOM 1514 C C . ILE A 1 199 ? -11.824 20.630 -2.336 1.00 69.62 199 ILE A C 1
ATOM 1516 O O . ILE A 1 199 ? -11.202 20.030 -3.206 1.00 69.62 199 ILE A O 1
ATOM 1520 N N . ARG A 1 200 ? -13.047 20.235 -1.957 1.00 64.81 200 ARG A N 1
ATOM 1521 C CA . ARG A 1 200 ? -13.748 19.119 -2.607 1.00 64.81 200 ARG A CA 1
ATOM 1522 C C . ARG A 1 200 ? -14.134 19.471 -4.045 1.00 64.81 200 ARG A C 1
ATOM 1524 O O . ARG A 1 200 ? -13.860 18.661 -4.919 1.00 64.81 200 ARG A O 1
ATOM 1531 N N . SER A 1 201 ? -14.656 20.674 -4.291 1.00 66.88 201 SER A N 1
ATOM 1532 C CA . SER A 1 201 ? -14.950 21.173 -5.643 1.00 66.88 201 SER A CA 1
ATOM 1533 C C . SER A 1 201 ? -13.687 21.318 -6.497 1.00 66.88 201 SER A C 1
ATOM 1535 O O . SER A 1 201 ? -13.707 20.988 -7.676 1.00 66.88 201 SER A O 1
ATOM 1537 N N . ALA A 1 202 ? -12.562 21.729 -5.904 1.00 60.66 202 ALA A N 1
ATOM 1538 C CA . ALA A 1 202 ? -11.272 21.803 -6.591 1.00 60.66 202 ALA A CA 1
ATOM 1539 C C . ALA A 1 202 ? -10.636 20.423 -6.855 1.00 60.66 202 ALA A C 1
ATOM 1541 O O . ALA A 1 202 ? -9.726 20.310 -7.672 1.00 60.66 202 ALA A O 1
ATOM 1542 N N . LYS A 1 203 ? -11.092 19.365 -6.170 1.00 51.03 203 LYS A N 1
ATOM 1543 C CA . LYS A 1 203 ? -10.586 17.996 -6.341 1.00 51.03 203 LYS A CA 1
ATOM 1544 C C . LYS A 1 203 ? -11.380 17.188 -7.376 1.00 51.03 203 LYS A C 1
ATOM 1546 O O . LYS A 1 203 ? -10.877 16.166 -7.832 1.00 51.03 203 LYS A O 1
ATOM 1551 N N . GLU A 1 204 ? -12.579 17.629 -7.762 1.00 53.47 204 GLU A N 1
ATOM 1552 C CA . GLU A 1 204 ? -13.412 16.937 -8.762 1.00 53.47 204 GLU A CA 1
ATOM 1553 C C . GLU A 1 204 ? -12.972 17.166 -10.221 1.00 53.47 204 GLU A C 1
ATOM 1555 O O . GLU A 1 204 ? -13.436 16.450 -11.102 1.00 53.47 204 GLU A O 1
ATOM 1560 N N . THR A 1 205 ? -12.032 18.077 -10.504 1.00 50.09 205 THR A N 1
ATOM 1561 C CA . THR A 1 205 ? -11.534 18.341 -11.874 1.00 50.09 205 THR A CA 1
ATOM 1562 C C . THR A 1 205 ? -10.177 17.723 -12.214 1.00 50.09 205 THR A C 1
ATOM 1564 O O . THR A 1 205 ? -9.625 18.025 -13.269 1.00 50.09 205 THR A O 1
ATOM 1567 N N . LEU A 1 206 ? -9.642 16.812 -11.398 1.00 50.25 206 LEU A N 1
ATOM 1568 C CA . LEU A 1 206 ? -8.501 15.987 -11.810 1.00 50.25 206 LEU A CA 1
ATOM 1569 C C . LEU A 1 206 ? -8.907 14.511 -11.819 1.00 50.25 206 LEU A C 1
ATOM 1571 O O . LEU A 1 206 ? -8.694 13.824 -10.813 1.00 50.25 206 LEU A O 1
ATOM 1575 N N . PRO A 1 207 ? -9.487 14.008 -12.929 1.00 43.44 207 PRO A N 1
ATOM 1576 C CA . PRO A 1 207 ? -9.595 12.576 -13.156 1.00 43.44 207 PRO A CA 1
ATOM 1577 C C . PRO A 1 207 ? -8.169 12.032 -13.274 1.00 43.44 207 PRO A C 1
ATOM 1579 O O . PRO A 1 207 ? -7.501 12.135 -14.298 1.00 43.44 207 PRO A O 1
ATOM 1582 N N . PHE A 1 208 ? -7.662 11.528 -12.156 1.00 46.22 208 PHE A N 1
ATOM 1583 C CA . PHE A 1 208 ? -6.340 10.928 -12.027 1.00 46.22 208 PHE A CA 1
ATOM 1584 C C . PHE A 1 208 ? -6.474 9.419 -12.266 1.00 46.22 208 PHE A C 1
ATOM 1586 O O . PHE A 1 208 ? -6.040 8.638 -11.420 1.00 46.22 208 PHE A O 1
ATOM 1593 N N . ASP A 1 209 ? -7.158 9.043 -13.350 1.00 51.25 209 ASP A N 1
ATOM 1594 C CA . ASP A 1 209 ? -7.369 7.644 -13.743 1.00 51.25 209 ASP A CA 1
ATOM 1595 C C . ASP A 1 209 ? -6.281 7.182 -14.735 1.00 51.25 209 ASP A C 1
ATOM 1597 O O . ASP A 1 209 ? -5.758 6.083 -14.566 1.00 51.25 209 ASP A O 1
ATOM 1601 N N . ASP A 1 210 ? -5.764 8.075 -15.598 1.00 52.47 210 ASP A N 1
ATOM 1602 C CA . ASP A 1 210 ? -4.784 7.718 -16.651 1.00 52.47 210 ASP A CA 1
ATOM 1603 C C . ASP A 1 210 ? -3.486 8.552 -16.651 1.00 52.47 210 ASP A C 1
ATOM 1605 O O . ASP A 1 210 ? -2.696 8.511 -17.594 1.00 52.47 210 ASP A O 1
ATOM 1609 N N . TYR A 1 211 ? -3.192 9.318 -15.592 1.00 58.12 211 TYR A N 1
ATOM 1610 C CA . TYR A 1 211 ? -1.961 10.135 -15.558 1.00 58.12 211 TYR A CA 1
ATOM 1611 C C . TYR A 1 211 ? -0.675 9.288 -15.645 1.00 58.12 211 TYR A C 1
ATOM 1613 O O . TYR A 1 211 ? 0.339 9.728 -16.185 1.00 58.12 211 TYR A O 1
ATOM 1621 N N . TRP A 1 212 ? -0.712 8.051 -15.144 1.00 56.47 212 TRP A N 1
ATOM 1622 C CA . TRP A 1 212 ? 0.399 7.113 -15.284 1.00 56.47 212 TRP A CA 1
ATOM 1623 C C . TRP A 1 212 ? 0.490 6.541 -16.711 1.00 56.47 212 TRP A C 1
ATOM 1625 O O . TRP A 1 212 ? 1.603 6.340 -17.182 1.00 56.47 212 TRP A O 1
ATOM 1635 N N . GLU A 1 213 ? -0.620 6.373 -17.442 1.00 57.22 213 GLU A N 1
ATOM 1636 C CA . GLU A 1 213 ? -0.593 5.968 -18.860 1.00 57.22 213 GLU A CA 1
ATOM 1637 C C . GLU A 1 213 ? 0.073 7.037 -19.737 1.00 57.22 213 GLU A C 1
ATOM 1639 O O . GLU A 1 213 ? 0.880 6.723 -20.612 1.00 57.22 213 GLU A O 1
ATOM 1644 N N . MET A 1 214 ? -0.167 8.318 -19.437 1.00 55.69 214 MET A N 1
ATOM 1645 C CA . MET A 1 214 ? 0.521 9.424 -20.115 1.00 55.69 214 MET A CA 1
ATOM 1646 C C . MET A 1 214 ? 2.031 9.424 -19.842 1.00 55.69 214 MET A C 1
ATOM 1648 O O . MET A 1 214 ? 2.825 9.740 -20.730 1.00 55.69 214 MET A O 1
ATOM 1652 N N . MET A 1 215 ? 2.449 9.043 -18.629 1.00 58.38 215 MET A N 1
ATOM 1653 C CA . MET A 1 215 ? 3.872 8.878 -18.318 1.00 58.38 215 MET A CA 1
ATOM 1654 C C . MET A 1 215 ? 4.480 7.631 -18.980 1.00 58.38 215 MET A C 1
ATOM 1656 O O . MET A 1 215 ? 5.644 7.696 -19.367 1.00 58.38 215 MET A O 1
ATOM 1660 N N . ALA A 1 216 ? 3.709 6.552 -19.180 1.00 54.22 216 ALA A N 1
ATOM 1661 C CA . ALA A 1 216 ? 4.145 5.359 -19.919 1.00 54.22 216 ALA A CA 1
ATOM 1662 C C . ALA A 1 216 ? 4.447 5.669 -21.394 1.00 54.22 216 ALA A C 1
ATOM 1664 O O . ALA A 1 216 ? 5.442 5.202 -21.944 1.00 54.22 216 ALA A O 1
ATOM 1665 N N . PHE A 1 217 ? 3.595 6.471 -22.041 1.00 50.84 217 PHE A N 1
ATOM 1666 C CA . PHE A 1 217 ? 3.782 6.835 -23.446 1.00 50.84 217 PHE A CA 1
ATOM 1667 C C . PHE A 1 217 ? 5.052 7.681 -23.643 1.00 50.84 217 PHE A C 1
ATOM 1669 O O . PHE A 1 217 ? 5.871 7.383 -24.510 1.00 50.84 217 PHE A O 1
ATOM 1676 N N . ASN A 1 218 ? 5.271 8.674 -22.774 1.00 48.88 218 ASN A N 1
ATOM 1677 C CA . ASN A 1 218 ? 6.437 9.559 -22.848 1.00 48.88 218 ASN A CA 1
ATOM 1678 C C . ASN A 1 218 ? 7.762 8.842 -22.495 1.00 48.88 218 ASN A C 1
ATOM 1680 O O . ASN A 1 218 ? 8.806 9.132 -23.082 1.00 48.88 218 ASN A O 1
ATOM 1684 N N . SER A 1 219 ? 7.754 7.879 -21.559 1.00 56.00 219 SER A N 1
ATOM 1685 C CA . SER A 1 219 ? 8.951 7.078 -21.248 1.00 56.00 219 SER A CA 1
ATOM 1686 C C . SER A 1 219 ? 9.276 6.051 -22.340 1.00 56.00 219 SER A C 1
ATOM 1688 O O . SER A 1 219 ? 10.455 5.819 -22.622 1.00 56.00 219 SER A O 1
ATOM 1690 N N . GLY A 1 220 ? 8.261 5.492 -23.009 1.00 52.53 220 GLY A N 1
ATOM 1691 C CA . GLY A 1 220 ? 8.430 4.646 -24.194 1.00 52.53 220 GLY A CA 1
ATOM 1692 C C . GLY A 1 220 ? 9.085 5.389 -25.363 1.00 52.53 220 GLY A C 1
ATOM 1693 O O . GLY A 1 220 ? 10.002 4.861 -25.994 1.00 52.53 220 GLY A O 1
ATOM 1694 N N . GLU A 1 221 ? 8.689 6.642 -25.597 1.00 50.12 221 GLU A N 1
ATOM 1695 C CA . GLU A 1 221 ? 9.273 7.505 -26.631 1.00 50.12 221 GLU A CA 1
ATOM 1696 C C . GLU A 1 221 ? 10.735 7.877 -26.307 1.00 50.12 221 GLU A C 1
ATOM 1698 O O . GLU A 1 221 ? 11.618 7.776 -27.163 1.00 50.12 221 GLU A O 1
ATOM 1703 N N . MET A 1 222 ? 11.044 8.188 -25.039 1.00 45.25 222 MET A N 1
ATOM 1704 C CA . MET A 1 222 ? 12.429 8.413 -24.595 1.00 45.25 222 MET A CA 1
ATOM 1705 C C . MET A 1 222 ? 13.304 7.151 -24.675 1.00 45.25 222 MET A C 1
ATOM 1707 O O . MET A 1 222 ? 14.485 7.252 -25.015 1.00 45.25 222 MET A O 1
ATOM 1711 N N . ARG A 1 223 ? 12.752 5.956 -24.420 1.00 49.56 223 ARG A N 1
ATOM 1712 C CA . ARG A 1 223 ? 13.467 4.682 -24.614 1.00 49.56 223 ARG A CA 1
ATOM 1713 C C . ARG A 1 223 ? 13.771 4.405 -26.082 1.00 49.56 223 ARG A C 1
ATOM 1715 O O . ARG A 1 223 ? 14.898 4.018 -26.371 1.00 49.56 223 ARG A O 1
ATOM 1722 N N . ALA A 1 224 ? 12.839 4.672 -26.997 1.00 49.28 224 ALA A N 1
ATOM 1723 C CA . ALA A 1 224 ? 13.098 4.553 -28.434 1.00 49.28 224 ALA A CA 1
ATOM 1724 C C . ALA A 1 224 ? 14.224 5.501 -28.887 1.00 49.28 224 ALA A C 1
ATOM 1726 O O . ALA A 1 224 ? 15.063 5.129 -29.707 1.00 49.28 224 ALA A O 1
ATOM 1727 N N . HIS A 1 225 ? 14.312 6.697 -28.297 1.00 47.00 225 HIS A N 1
ATOM 1728 C CA . HIS A 1 225 ? 15.429 7.610 -28.529 1.00 47.00 225 HIS A CA 1
ATOM 1729 C C . HIS A 1 225 ? 16.758 7.120 -27.928 1.00 47.00 225 HIS A C 1
ATOM 1731 O O . HIS A 1 225 ? 17.794 7.279 -28.570 1.00 47.00 225 HIS A O 1
ATOM 1737 N N . LEU A 1 226 ? 16.762 6.491 -26.748 1.00 45.81 226 LEU A N 1
ATOM 1738 C CA . LEU A 1 226 ? 17.983 5.959 -26.121 1.00 45.81 226 LEU A CA 1
ATOM 1739 C C . LEU A 1 226 ? 18.486 4.659 -26.772 1.00 45.81 226 LEU A C 1
ATOM 1741 O O . LEU A 1 226 ? 19.695 4.501 -26.939 1.00 45.81 226 LEU A O 1
ATOM 1745 N N . GLU A 1 227 ? 17.597 3.759 -27.205 1.00 47.31 227 GLU A N 1
ATOM 1746 C CA . GLU A 1 227 ? 17.972 2.580 -28.005 1.00 47.31 227 GLU A CA 1
ATOM 1747 C C . GLU A 1 227 ? 18.540 2.983 -29.370 1.00 47.31 227 GLU A C 1
ATOM 1749 O O . GLU A 1 227 ? 19.487 2.359 -29.843 1.00 47.31 227 GLU A O 1
ATOM 1754 N N . ASN A 1 228 ? 18.050 4.074 -29.967 1.00 44.03 228 ASN A N 1
ATOM 1755 C CA . ASN A 1 228 ? 18.606 4.606 -31.212 1.00 44.03 228 ASN A CA 1
ATOM 1756 C C . ASN A 1 228 ? 19.968 5.307 -31.009 1.00 44.03 228 ASN A C 1
ATOM 1758 O O . ASN A 1 228 ? 20.784 5.359 -31.925 1.00 44.03 228 ASN A O 1
ATOM 1762 N N . VAL A 1 229 ? 20.261 5.802 -29.800 1.00 51.09 229 VAL A N 1
ATOM 1763 C CA . VAL A 1 229 ? 21.583 6.360 -29.446 1.00 51.09 229 VAL A CA 1
ATOM 1764 C C . VAL A 1 229 ? 22.595 5.261 -29.095 1.00 51.09 229 VAL A C 1
ATOM 1766 O O . VAL A 1 229 ? 23.788 5.441 -29.333 1.00 51.09 229 VAL A O 1
ATOM 1769 N N . ASN A 1 230 ? 22.144 4.109 -28.586 1.00 46.19 230 ASN A N 1
ATOM 1770 C CA . ASN A 1 230 ? 23.010 2.975 -28.238 1.00 46.19 230 ASN A CA 1
ATOM 1771 C C . ASN A 1 230 ? 23.028 1.852 -29.298 1.00 46.19 230 ASN A C 1
ATOM 1773 O O . ASN A 1 230 ? 23.597 0.783 -29.070 1.00 46.19 230 ASN A O 1
ATOM 1777 N N . GLY A 1 231 ? 22.414 2.091 -30.461 1.00 41.03 231 GLY A N 1
ATOM 1778 C CA . GLY A 1 231 ? 22.371 1.180 -31.599 1.00 41.03 231 GLY A CA 1
ATOM 1779 C C . GLY A 1 231 ? 23.739 1.023 -32.257 1.00 41.03 231 GLY A C 1
ATOM 1780 O O . GLY A 1 231 ? 24.027 1.620 -33.292 1.00 41.03 231 GLY A O 1
ATOM 1781 N N . GLN A 1 232 ? 24.589 0.183 -31.675 1.00 42.88 232 GLN A N 1
ATOM 1782 C CA . GLN A 1 232 ? 25.769 -0.346 -32.342 1.00 42.88 232 GLN A CA 1
ATOM 1783 C C . GLN A 1 232 ? 25.302 -1.367 -33.390 1.00 42.88 232 GLN A C 1
ATOM 1785 O O . GLN A 1 232 ? 25.246 -2.567 -33.140 1.00 42.88 232 GLN A O 1
ATOM 1790 N N . GLY A 1 233 ? 24.904 -0.864 -34.562 1.00 42.25 233 GLY A N 1
ATOM 1791 C CA . GLY A 1 233 ? 24.521 -1.685 -35.704 1.00 42.25 233 GLY A CA 1
ATOM 1792 C C . GLY A 1 233 ? 25.707 -2.517 -36.187 1.00 42.25 233 GLY A C 1
ATOM 1793 O O . GLY A 1 233 ? 26.699 -1.980 -36.688 1.00 42.25 233 GLY A O 1
ATOM 1794 N N . THR A 1 234 ? 25.612 -3.834 -36.036 1.00 45.19 234 THR A N 1
ATOM 1795 C CA . THR A 1 234 ? 26.461 -4.789 -36.746 1.00 45.19 234 THR A CA 1
ATOM 1796 C C . THR A 1 234 ? 25.789 -5.134 -38.071 1.00 45.19 234 THR A C 1
ATOM 1798 O O . THR A 1 234 ? 24.594 -5.417 -38.126 1.00 45.19 234 THR A O 1
ATOM 1801 N N . ASN A 1 235 ? 26.549 -5.079 -39.163 1.00 53.22 235 ASN A N 1
ATOM 1802 C CA . ASN A 1 235 ? 26.114 -5.665 -40.428 1.00 53.22 235 ASN A CA 1
ATOM 1803 C C . ASN A 1 235 ? 26.381 -7.181 -40.426 1.00 53.22 235 ASN A C 1
ATOM 1805 O O . ASN A 1 235 ? 27.110 -7.691 -39.573 1.00 53.22 235 ASN A O 1
ATOM 1809 N N . GLU A 1 236 ? 25.822 -7.895 -41.406 1.00 49.69 236 GLU A N 1
ATOM 1810 C CA . GLU A 1 236 ? 25.856 -9.366 -41.543 1.00 49.69 236 GLU A CA 1
ATOM 1811 C C . GLU A 1 236 ? 27.271 -9.978 -41.674 1.00 49.69 236 GLU A C 1
ATOM 1813 O O . GLU A 1 236 ? 27.414 -11.193 -41.745 1.00 49.69 236 GLU A O 1
ATOM 1818 N N . ASN A 1 237 ? 28.326 -9.153 -41.632 1.00 54.56 237 ASN A N 1
ATOM 1819 C CA . ASN A 1 237 ? 29.732 -9.564 -41.640 1.00 54.56 237 ASN A CA 1
ATOM 1820 C C . ASN A 1 237 ? 30.479 -9.246 -40.325 1.00 54.56 237 ASN A C 1
ATOM 1822 O O . ASN A 1 237 ? 31.701 -9.375 -40.270 1.00 54.56 237 ASN A O 1
ATOM 1826 N N . GLY A 1 238 ? 29.782 -8.829 -39.261 1.00 45.56 238 GLY A N 1
ATOM 1827 C CA . GLY A 1 238 ? 30.354 -8.716 -37.913 1.00 45.56 238 GLY A CA 1
ATOM 1828 C C . GLY A 1 238 ? 31.347 -7.565 -37.694 1.00 45.56 238 GLY A C 1
ATOM 1829 O O . GLY A 1 238 ? 32.141 -7.628 -36.757 1.00 45.56 238 GLY A O 1
ATOM 1830 N N . ALA A 1 239 ? 31.315 -6.506 -38.511 1.00 48.53 239 ALA A N 1
ATOM 1831 C CA . ALA A 1 239 ? 32.131 -5.307 -38.294 1.00 48.53 239 ALA A CA 1
ATOM 1832 C C . ALA A 1 239 ? 31.300 -4.160 -37.685 1.00 48.53 239 ALA A C 1
ATOM 1834 O O . ALA A 1 239 ? 30.194 -3.871 -38.143 1.00 48.53 239 ALA A O 1
ATOM 1835 N N . ALA A 1 240 ? 31.839 -3.488 -36.659 1.00 42.56 240 ALA A N 1
ATOM 1836 C CA . ALA A 1 240 ? 31.192 -2.356 -35.994 1.00 42.56 240 ALA A CA 1
ATOM 1837 C C . ALA A 1 240 ? 31.169 -1.113 -36.905 1.00 42.56 240 ALA A C 1
ATOM 1839 O O . ALA A 1 240 ? 32.222 -0.591 -37.278 1.00 42.56 240 ALA A O 1
ATOM 1840 N N . VAL A 1 241 ? 29.976 -0.616 -37.245 1.00 48.12 241 VAL A N 1
ATOM 1841 C CA . VAL A 1 241 ? 29.802 0.600 -38.054 1.00 48.12 241 VAL A CA 1
ATOM 1842 C C . VAL A 1 241 ? 29.631 1.805 -37.127 1.00 48.12 241 VAL A C 1
ATOM 1844 O O . VAL A 1 241 ? 28.654 1.906 -36.393 1.00 48.12 241 VAL A O 1
ATOM 1847 N N . ARG A 1 242 ? 30.580 2.749 -37.159 1.00 41.72 242 ARG A N 1
ATOM 1848 C CA . ARG A 1 242 ? 30.451 4.053 -36.488 1.00 41.72 242 ARG A CA 1
ATOM 1849 C C . ARG A 1 242 ? 29.714 5.016 -37.422 1.00 41.72 242 ARG A C 1
ATOM 1851 O O . ARG A 1 242 ? 30.303 5.523 -38.374 1.00 41.72 242 ARG A O 1
ATOM 1858 N N . THR A 1 243 ? 28.441 5.285 -37.157 1.00 47.62 243 THR A N 1
ATOM 1859 C CA . THR A 1 243 ? 27.661 6.296 -37.885 1.00 47.62 243 THR A CA 1
ATOM 1860 C C . THR A 1 243 ? 28.046 7.704 -37.430 1.00 47.62 243 THR A C 1
ATOM 1862 O O . THR A 1 243 ? 27.811 8.091 -36.288 1.00 47.62 243 THR A O 1
ATOM 1865 N N . HIS A 1 244 ? 28.645 8.487 -38.328 1.00 38.62 244 HIS A N 1
ATOM 1866 C CA . HIS A 1 244 ? 28.840 9.925 -38.143 1.00 38.62 244 HIS A CA 1
ATOM 1867 C C . HIS A 1 244 ? 27.551 10.655 -38.545 1.00 38.62 244 HIS A C 1
ATOM 1869 O O . HIS A 1 244 ? 27.189 10.673 -39.721 1.00 38.62 244 HIS A O 1
ATOM 1875 N N . VAL A 1 245 ? 26.868 11.271 -37.580 1.00 42.81 245 VAL A N 1
ATOM 1876 C CA . VAL A 1 245 ? 25.726 12.156 -37.844 1.00 42.81 245 VAL A CA 1
ATOM 1877 C C . VAL A 1 245 ? 26.265 13.477 -38.409 1.00 42.81 245 VAL A C 1
ATOM 1879 O O . VAL A 1 245 ? 26.990 14.196 -37.723 1.00 42.81 245 VAL A O 1
ATOM 1882 N N . ARG A 1 246 ? 25.953 13.793 -39.675 1.00 43.84 246 ARG A N 1
ATOM 1883 C CA . ARG A 1 246 ? 26.071 15.161 -40.208 1.00 43.84 246 ARG A CA 1
ATOM 1884 C C . ARG A 1 246 ? 24.766 15.892 -39.915 1.00 43.84 246 ARG A C 1
ATOM 1886 O O . ARG A 1 246 ? 23.722 15.474 -40.403 1.00 43.84 246 ARG A O 1
ATOM 1893 N N . HIS A 1 247 ? 24.850 16.976 -39.153 1.00 38.91 247 HIS A N 1
ATOM 1894 C CA . HIS A 1 247 ? 23.779 17.963 -39.064 1.00 38.91 247 HIS A CA 1
ATOM 1895 C C . HIS A 1 247 ? 23.731 18.777 -40.364 1.00 38.91 247 HIS A C 1
ATOM 1897 O O . HIS A 1 247 ? 24.772 19.249 -40.830 1.00 38.91 247 HIS A O 1
ATOM 1903 N N . ALA A 1 248 ? 22.533 18.906 -40.931 1.00 45.22 248 ALA A N 1
ATOM 1904 C CA . ALA A 1 248 ? 22.160 19.924 -41.906 1.00 45.22 248 ALA A CA 1
ATOM 1905 C C . ALA A 1 248 ? 21.137 20.853 -41.246 1.00 45.22 248 ALA A C 1
ATOM 1907 O O . ALA A 1 248 ? 20.350 20.332 -40.420 1.00 45.22 248 ALA A O 1
#

InterPro domains:
  IPR000082 SEA domain [PF01390] (42-120)
  IPR000742 EGF-like domain [PS50026] (8-43)
  IPR018097 EGF-like calcium-binding, conserved site [PS01187] (8-33)

Secondary structure (DSSP, 8-state):
----------GGGT----SSSPEEEEETTEEEEETTSEEEEEEEEESSPPPGGGGSTTSHHHHHHHHHHHHHHHHHHHHH-TTEEEEEEEEEETTTTEEEEEEEE-TT----HHHHHHHHHHHTTSGGGTT--EEEEEEEEPPPPPP---------------------S-HHHHHHHHHHHHHHHHHHHHHHHHHHHHHHHHHTT---SSHHHHHHHHHHHHHHHHHHHS---B-TT--B--------

pLDDT: mean 70.24, std 19.47, range [29.5, 95.31]

Organism: NCBI:txid174260

Foldseek 3Di:
DDDPPPDQDQCQLVPPDDQFQWDWDGDRPDIDTHLQKGKKKKKWAFQDADDPQQQPCPRPLNVLVVVLQQVLCVQQCVVVPVFWDGKAFNGWDDDRTMTIIITMGGNPDPDDQVNVQVSVVVCAPDCSSPRTHTDDDMDIDGDDHDDDDDDDDDDDDDDDDDDDDDDDPPVVVCVVVVVVVVVVVVVVVVVVVVVVVVVVVVVVPDPSPCPSVVVVVVVVVVVVVVCVVVPQDDDPVGDGDDDDDDDD